Protein AF-A0A7J6P9M2-F1 (afdb_monomer_lite)

Sequence (324 aa):
MTSLNPRGGAEDDPHEKATCIQAIPEYLARSKRFVSMWDESCQSRLWCMFELAVFVKEHGLDKVEIWTLRSIEFAAFFFATSLAFWIGHDLLDDSVPAIVIDAIFSILNASYVIYYFHPICEGYWEGGIVNRVEKLKCSLQSDQDALLAHIRELHGSYRNFDKYVAPLAKALSGNLGAIPFALRLTIVSIIPSTLATFIMGRFATAVVVAAFPNVLVEVLHTAKTNREKNRAAKLLKKFDPQPHFEYDEEATKQNLRLKKSERLLHYMCFRCDRVRQCQAKGSFTTSKGVKTICPGCYNNLLSQAEVSQLRAHHQKLGLTPKVL

Secondary structure (DSSP, 8-state):
-----TT--TTS-HHHHHHHHHHHHHHHHH-S-EEEEE-TTGGGBHHHHHHHHHHHHHH-GGGEEEEEHHHHHHHHHHHHHHHHHHHHHHHS-TTS-HHHHHHHHHHHHHHHHHHHHHHHHHHHHH------GGG-B-SSHHHHHHHHHHHHHHHSSHHHHHHHHHHHHHHHHHHT--HHHHHHHHHHHHHHHHHHHHHHHHHHHHHHHHH-HHHHHHHHHH--SHHHHHHHHHHHTTSPP----TTTTT--TTT-EEEEEEEEEEEEETTTTEEEEEEEEEEEEETTEEEEE-HHHHHHHHHHHHHHHHHHHHHHTTSS----

Radius of gyration: 40.79 Å; chains: 1; bounding box: 103×41×113 Å

Organism: Perkinsus olseni (NCBI:txid32597)

Structure (mmCIF, N/CA/C/O backbone):
data_AF-A0A7J6P9M2-F1
#
_entry.id   AF-A0A7J6P9M2-F1
#
loop_
_atom_site.group_PDB
_atom_site.id
_atom_site.type_symbol
_atom_site.label_atom_id
_atom_site.label_alt_id
_atom_site.label_comp_id
_atom_site.label_asym_id
_atom_site.label_entity_id
_atom_site.label_seq_id
_atom_site.pdbx_PDB_ins_code
_atom_site.Cartn_x
_atom_site.Cartn_y
_atom_site.Cartn_z
_atom_site.occupancy
_atom_site.B_iso_or_equiv
_atom_site.auth_seq_id
_atom_site.auth_comp_id
_atom_site.auth_asym_id
_atom_site.auth_atom_id
_atom_site.pdbx_PDB_model_num
ATOM 1 N N . MET A 1 1 ? -59.824 6.041 2.093 1.00 36.03 1 MET A N 1
ATOM 2 C CA . MET A 1 1 ? -58.542 6.442 1.475 1.00 36.03 1 MET A CA 1
ATOM 3 C C . MET A 1 1 ? -57.874 7.412 2.424 1.00 36.03 1 MET A C 1
ATOM 5 O O . MET A 1 1 ? -58.157 8.600 2.395 1.00 36.03 1 MET A O 1
ATOM 9 N N . THR A 1 2 ? -57.102 6.864 3.353 1.00 34.97 2 THR A N 1
ATOM 10 C CA . THR A 1 2 ? -56.437 7.601 4.429 1.00 34.97 2 THR A CA 1
ATOM 11 C C . THR A 1 2 ? -55.020 7.882 3.951 1.00 34.97 2 THR A C 1
ATOM 13 O O . THR A 1 2 ? -54.316 6.959 3.545 1.00 34.97 2 THR A O 1
ATOM 16 N N . SER A 1 3 ? -54.643 9.157 3.894 1.00 37.62 3 SER A N 1
ATOM 17 C CA . SER A 1 3 ? -53.346 9.598 3.392 1.00 37.62 3 SER A CA 1
ATOM 18 C C . SER A 1 3 ? -52.225 9.070 4.286 1.00 37.62 3 SER A C 1
ATOM 20 O O . SER A 1 3 ? -52.124 9.454 5.451 1.00 37.62 3 SER A O 1
ATOM 22 N N . LEU A 1 4 ? -51.384 8.204 3.726 1.00 38.06 4 LEU A N 1
ATOM 23 C CA . LEU A 1 4 ? -50.110 7.803 4.308 1.00 38.06 4 LEU A CA 1
ATOM 24 C C . LEU A 1 4 ? -49.196 9.031 4.361 1.00 38.06 4 LEU A C 1
ATOM 26 O O . LEU A 1 4 ? -48.815 9.583 3.330 1.00 38.06 4 LEU A O 1
ATOM 30 N N . ASN A 1 5 ? -48.891 9.472 5.576 1.00 40.03 5 ASN A N 1
ATOM 31 C CA . ASN A 1 5 ? -47.927 10.525 5.846 1.00 40.03 5 ASN A CA 1
ATOM 32 C C . ASN A 1 5 ? -46.510 9.975 5.556 1.00 40.03 5 ASN A C 1
ATOM 34 O O . ASN A 1 5 ? -46.097 9.041 6.240 1.00 40.03 5 ASN A O 1
ATOM 38 N N . PRO A 1 6 ? -45.745 10.482 4.567 1.00 51.28 6 PRO A N 1
ATOM 39 C CA . PRO A 1 6 ? -44.511 9.828 4.124 1.00 51.28 6 PRO A CA 1
ATOM 40 C C . PRO A 1 6 ? -43.257 10.163 4.953 1.00 51.28 6 PRO A C 1
ATOM 42 O O . PRO A 1 6 ? -42.155 9.835 4.517 1.00 51.28 6 PRO A O 1
ATOM 45 N N . ARG A 1 7 ? -43.370 10.844 6.105 1.00 47.19 7 ARG A N 1
ATOM 46 C CA . ARG A 1 7 ? -42.203 11.268 6.914 1.00 47.19 7 ARG A CA 1
ATOM 47 C C . ARG A 1 7 ? -42.410 11.289 8.436 1.00 47.19 7 ARG A C 1
ATOM 49 O O . ARG A 1 7 ? -41.587 11.865 9.134 1.00 47.19 7 ARG A O 1
ATOM 56 N N . GLY A 1 8 ? -43.469 10.669 8.955 1.00 50.59 8 GLY A N 1
ATOM 57 C CA . GLY A 1 8 ? -43.556 10.355 10.386 1.00 50.59 8 GLY A CA 1
ATOM 58 C C . GLY A 1 8 ? -42.878 9.012 10.618 1.00 50.59 8 GLY A C 1
ATOM 59 O O . GLY A 1 8 ? -43.545 7.984 10.561 1.00 50.59 8 GLY A O 1
ATOM 60 N N . GLY A 1 9 ? -41.547 9.005 10.707 1.00 52.16 9 GLY A N 1
ATOM 61 C CA . GLY A 1 9 ? -40.797 7.783 10.985 1.00 52.16 9 GLY A CA 1
ATOM 62 C C . GLY A 1 9 ? -41.171 7.230 12.359 1.00 52.16 9 GLY A C 1
ATOM 63 O O . GLY A 1 9 ? -41.611 7.981 13.224 1.00 52.16 9 GLY A O 1
ATOM 64 N N . ALA A 1 10 ? -40.935 5.939 12.577 1.00 53.66 10 ALA A N 1
ATOM 65 C CA . ALA A 1 10 ? -41.043 5.230 13.862 1.00 53.66 10 ALA A CA 1
ATOM 66 C C . ALA A 1 10 ? -40.229 5.852 15.033 1.00 53.66 10 ALA A C 1
ATOM 68 O O . ALA A 1 10 ? -40.063 5.249 16.087 1.00 53.66 10 ALA A O 1
ATOM 69 N N . GLU A 1 11 ? -39.674 7.048 14.845 1.00 55.97 11 GLU A N 1
ATOM 70 C CA . GLU A 1 11 ? -38.892 7.811 15.809 1.00 55.97 11 GLU A CA 1
ATOM 71 C C . GLU A 1 11 ? -39.778 8.499 16.868 1.00 55.97 11 GLU A C 1
ATOM 73 O O . GLU A 1 11 ? -39.296 8.771 17.967 1.00 55.97 11 GLU A O 1
ATOM 78 N N . ASP A 1 12 ? -41.071 8.708 16.578 1.00 71.06 12 ASP A N 1
ATOM 79 C CA . ASP A 1 12 ? -41.988 9.457 17.450 1.00 71.06 12 ASP A CA 1
ATOM 80 C C . ASP A 1 12 ? -42.833 8.592 18.409 1.00 71.06 12 ASP A C 1
ATOM 82 O O . ASP A 1 12 ? -43.455 9.158 19.307 1.00 71.06 12 ASP A O 1
ATOM 86 N N . ASP A 1 13 ? -42.875 7.256 18.268 1.00 84.62 13 ASP A N 1
ATOM 87 C CA . ASP A 1 13 ? -43.605 6.381 19.207 1.00 84.62 13 ASP A CA 1
ATOM 88 C C . ASP A 1 13 ? -42.676 5.861 20.328 1.00 84.62 13 ASP A C 1
ATOM 90 O O . ASP A 1 13 ? -41.823 4.993 20.089 1.00 84.62 13 ASP A O 1
ATOM 94 N N . PRO A 1 14 ? -42.840 6.329 21.585 1.00 82.12 14 PRO A N 1
ATOM 95 C CA . PRO A 1 14 ? -42.037 5.868 22.714 1.00 82.12 14 PRO A CA 1
ATOM 96 C C . PRO A 1 14 ? -42.148 4.359 22.969 1.00 82.12 14 PRO A C 1
ATOM 98 O O . PRO A 1 14 ? -41.201 3.763 23.488 1.00 82.12 14 PRO A O 1
ATOM 101 N N . HIS A 1 15 ? -43.276 3.726 22.621 1.00 84.56 15 HIS A N 1
ATOM 102 C CA . HIS A 1 15 ? -43.482 2.292 22.829 1.00 84.56 15 HIS A CA 1
ATOM 103 C C . HIS A 1 15 ? -42.695 1.439 21.834 1.00 84.56 15 HIS A C 1
ATOM 105 O O . HIS A 1 15 ? -42.051 0.467 22.244 1.00 84.56 15 HIS A O 1
ATOM 111 N N . GLU A 1 16 ? -42.691 1.804 20.552 1.00 85.56 16 GLU A N 1
ATOM 112 C CA . GLU A 1 16 ? -41.866 1.123 19.547 1.00 85.56 16 GLU A CA 1
ATOM 113 C C . GLU A 1 16 ? -40.381 1.273 19.887 1.00 85.56 16 GLU A C 1
ATOM 115 O O . GLU A 1 16 ? -39.632 0.294 19.878 1.00 85.56 16 GLU A O 1
ATOM 120 N N . LYS A 1 17 ? -39.964 2.471 20.311 1.00 83.69 17 LYS A N 1
ATOM 121 C CA . LYS A 1 17 ? -38.584 2.723 20.732 1.00 83.69 17 LYS A CA 1
ATOM 122 C C . LYS A 1 17 ? -38.174 1.901 21.954 1.00 83.69 17 LYS A C 1
ATOM 124 O O . LYS A 1 17 ? -37.099 1.301 21.951 1.00 83.69 17 LYS A O 1
ATOM 129 N N . ALA A 1 18 ? -39.024 1.820 22.980 1.00 84.62 18 ALA A N 1
ATOM 130 C CA . ALA A 1 18 ? -38.774 0.981 24.152 1.00 84.62 18 ALA A CA 1
ATOM 131 C C . ALA A 1 18 ? -38.666 -0.507 23.778 1.00 84.62 18 ALA A C 1
ATOM 133 O O . ALA A 1 18 ? -37.781 -1.205 24.273 1.00 84.62 18 ALA A O 1
ATOM 134 N N . THR A 1 19 ? -39.516 -0.973 22.860 1.00 89.25 19 THR A N 1
ATOM 135 C CA . THR A 1 19 ? -39.465 -2.344 22.330 1.00 89.25 19 THR A CA 1
ATOM 136 C C . THR A 1 19 ? -38.144 -2.602 21.603 1.00 89.25 19 THR A C 1
ATOM 138 O O . THR A 1 19 ? -37.499 -3.625 21.832 1.00 89.25 19 THR A O 1
ATOM 141 N N . CYS A 1 20 ? -37.680 -1.649 20.791 1.00 88.75 20 CYS A N 1
ATOM 142 C CA . CYS A 1 20 ? -36.373 -1.723 20.141 1.00 88.75 20 CYS A CA 1
ATOM 143 C C . CYS A 1 20 ? -35.225 -1.788 21.157 1.00 88.75 20 CYS A C 1
ATOM 145 O O . CYS A 1 20 ? -34.338 -2.621 20.992 1.00 88.75 20 CYS A O 1
ATOM 147 N N . ILE A 1 21 ? -35.257 -0.978 22.225 1.00 87.50 21 ILE A N 1
ATOM 148 C CA . ILE A 1 21 ? -34.244 -1.008 23.300 1.00 87.50 21 ILE A CA 1
ATOM 149 C C . ILE A 1 21 ? -34.168 -2.396 23.942 1.00 87.50 21 ILE A C 1
ATOM 151 O O . ILE A 1 21 ? -33.077 -2.930 24.141 1.00 87.50 21 ILE A O 1
ATOM 155 N N . GLN A 1 22 ? -35.321 -3.002 24.223 1.00 89.25 22 GLN A N 1
ATOM 156 C CA . GLN A 1 22 ? -35.400 -4.339 24.817 1.00 89.25 22 GLN A CA 1
ATOM 157 C C . GLN A 1 22 ? -34.882 -5.442 23.883 1.00 89.25 22 GLN A C 1
ATOM 159 O O . GLN A 1 22 ? -34.383 -6.457 24.361 1.00 89.25 22 GLN A O 1
ATOM 164 N N . ALA A 1 23 ? -34.956 -5.247 22.565 1.00 93.56 23 ALA A N 1
ATOM 165 C CA . ALA A 1 23 ? -34.481 -6.214 21.576 1.00 93.56 23 ALA A CA 1
ATOM 166 C C . ALA A 1 23 ? -32.957 -6.164 21.335 1.00 93.56 23 ALA A C 1
ATOM 168 O O . ALA A 1 23 ? -32.404 -7.079 20.716 1.00 93.56 23 ALA A O 1
ATOM 169 N N . ILE A 1 24 ? -32.254 -5.128 21.817 1.00 92.94 24 ILE A N 1
ATOM 170 C CA . ILE A 1 24 ? -30.811 -4.940 21.575 1.00 92.94 24 ILE A CA 1
ATOM 171 C C . ILE A 1 24 ? -29.976 -6.142 22.026 1.00 92.94 24 ILE A C 1
ATOM 173 O O . ILE A 1 24 ? -29.157 -6.600 21.226 1.00 92.94 24 ILE A O 1
ATOM 177 N N . PRO A 1 25 ? -30.143 -6.698 23.244 1.00 94.62 25 PRO A N 1
ATOM 178 C CA . PRO A 1 25 ? -29.314 -7.819 23.669 1.00 94.62 25 PRO A CA 1
ATOM 179 C C . PRO A 1 25 ? -29.471 -9.044 22.775 1.00 94.62 25 PRO A C 1
ATOM 181 O O . PRO A 1 25 ? -28.478 -9.673 22.418 1.00 94.62 25 PRO A O 1
ATOM 184 N N . GLU A 1 26 ? -30.696 -9.343 22.346 1.00 95.81 26 GLU A N 1
ATOM 185 C CA . GLU A 1 26 ? -30.959 -10.457 21.438 1.00 95.81 26 GLU A CA 1
ATOM 186 C C . GLU A 1 26 ? -30.341 -10.217 20.053 1.00 95.81 26 GLU A C 1
ATOM 188 O O . GLU A 1 26 ? -29.748 -11.123 19.460 1.00 95.81 26 GLU A O 1
ATOM 193 N N . TYR A 1 27 ? -30.424 -8.987 19.543 1.00 96.25 27 TYR A N 1
ATOM 194 C CA . TYR A 1 27 ? -29.794 -8.613 18.281 1.00 96.25 27 TYR A CA 1
ATOM 195 C C . TYR A 1 27 ? -28.260 -8.732 18.342 1.00 96.25 27 TYR A C 1
ATOM 197 O O . TYR A 1 27 ? -27.631 -9.301 17.442 1.00 96.25 27 TYR A O 1
ATOM 205 N N . LEU A 1 28 ? -27.646 -8.252 19.426 1.00 96.50 28 LEU A N 1
ATOM 206 C CA . LEU A 1 28 ? -26.202 -8.344 19.644 1.00 96.50 28 LEU A CA 1
ATOM 207 C C . LEU A 1 28 ? -25.745 -9.793 19.849 1.00 96.50 28 LEU A C 1
ATOM 209 O O . LEU A 1 28 ? -24.719 -10.181 19.294 1.00 96.50 28 LEU A O 1
ATOM 213 N N . ALA A 1 29 ? -26.525 -10.627 20.539 1.00 95.62 29 ALA A N 1
ATOM 214 C CA . ALA A 1 29 ? -26.234 -12.052 20.702 1.00 95.62 29 ALA A CA 1
ATOM 215 C C . ALA A 1 29 ? -26.191 -12.802 19.355 1.00 95.62 29 ALA A C 1
ATOM 217 O O . ALA A 1 29 ? -25.380 -13.706 19.166 1.00 95.62 29 ALA A O 1
ATOM 218 N N . ARG A 1 30 ? -27.011 -12.399 18.374 1.00 97.56 30 ARG A N 1
ATOM 219 C CA . ARG A 1 30 ? -27.005 -12.978 17.014 1.00 97.56 30 ARG A CA 1
ATOM 220 C C . ARG A 1 30 ? -25.905 -12.410 16.108 1.00 97.56 30 ARG A C 1
ATOM 222 O O . ARG A 1 30 ? -25.622 -12.977 15.049 1.00 97.56 30 ARG A O 1
ATOM 229 N N . SER A 1 31 ? -25.304 -11.285 16.486 1.00 97.56 31 SER A N 1
ATOM 230 C CA . SER A 1 31 ? -24.305 -10.587 15.677 1.00 97.56 31 SER A CA 1
ATOM 231 C C . SER A 1 31 ? -22.947 -11.290 15.744 1.00 97.56 31 SER A C 1
ATOM 233 O O . SER A 1 31 ? -22.477 -11.657 16.809 1.00 97.56 31 SER A O 1
ATOM 235 N N . LYS A 1 32 ? -22.279 -11.469 14.596 1.00 97.25 32 LYS A N 1
ATOM 236 C CA . LYS A 1 32 ? -20.972 -12.163 14.529 1.00 97.25 32 LYS A CA 1
ATOM 237 C C . LYS A 1 32 ? -19.776 -11.264 14.860 1.00 97.25 32 LYS A C 1
ATOM 239 O O . LYS A 1 32 ? -18.697 -11.765 15.167 1.00 97.25 32 LYS A O 1
ATOM 244 N N . ARG A 1 33 ? -19.936 -9.952 14.675 1.00 95.69 33 ARG A N 1
ATOM 245 C CA . ARG A 1 33 ? -18.905 -8.917 14.836 1.00 95.69 33 ARG A CA 1
ATOM 246 C C . ARG A 1 33 ? -19.570 -7.626 15.290 1.00 95.69 33 ARG A C 1
ATOM 248 O O . ARG A 1 33 ? -20.694 -7.352 14.872 1.00 95.69 33 ARG A O 1
ATOM 255 N N . PHE A 1 34 ? -18.847 -6.834 16.071 1.00 94.94 34 PHE A N 1
ATOM 256 C CA . PHE A 1 34 ? -19.268 -5.502 16.490 1.00 94.94 34 PHE A CA 1
ATOM 257 C C . PHE A 1 34 ? -18.287 -4.480 15.939 1.00 94.94 34 PHE A C 1
ATOM 259 O O . PHE A 1 34 ? -17.129 -4.458 16.349 1.00 94.94 34 PHE A O 1
ATOM 266 N N . VAL A 1 35 ? -18.742 -3.668 14.986 1.00 91.38 35 VAL A N 1
ATOM 267 C CA . VAL A 1 35 ? -17.940 -2.592 14.399 1.00 91.38 35 VAL A CA 1
ATOM 268 C C . VAL A 1 35 ? -18.464 -1.273 14.942 1.00 91.38 35 VAL A C 1
ATOM 270 O O . VAL A 1 35 ? -19.623 -0.935 14.715 1.00 91.38 35 VAL A O 1
ATOM 273 N N . SER A 1 36 ? -17.622 -0.537 15.662 1.00 88.12 36 SER A N 1
ATOM 274 C CA . SER A 1 36 ? -17.988 0.755 16.241 1.00 88.12 36 SER A CA 1
ATOM 275 C C . SER A 1 36 ? -17.114 1.862 15.675 1.00 88.12 36 SER A C 1
ATOM 277 O O . SER A 1 36 ? -15.883 1.786 15.726 1.00 88.12 36 SER A O 1
ATOM 279 N N . MET A 1 37 ? -17.763 2.896 15.141 1.00 87.00 37 MET A N 1
ATOM 280 C CA . MET A 1 37 ? -17.109 4.164 14.849 1.00 87.00 37 MET A CA 1
ATOM 281 C C . MET A 1 37 ? -16.914 4.919 16.159 1.00 87.00 37 MET A C 1
ATOM 283 O O . MET A 1 37 ? -17.862 5.471 16.707 1.00 87.00 37 MET A O 1
ATOM 287 N N . TRP A 1 38 ? -15.690 4.916 16.665 1.00 84.62 38 TRP A N 1
ATOM 288 C CA . TRP A 1 38 ? -15.344 5.472 17.959 1.00 84.62 38 TRP A CA 1
ATOM 289 C C . TRP A 1 38 ? -14.825 6.898 17.818 1.00 84.62 38 TRP A C 1
ATOM 291 O O . TRP A 1 38 ? -13.781 7.148 17.207 1.00 84.62 38 TRP A O 1
ATOM 301 N N . ASP A 1 39 ? -15.554 7.832 18.415 1.00 83.44 39 ASP A N 1
ATOM 302 C CA . ASP A 1 39 ? -15.140 9.219 18.587 1.00 83.44 39 ASP A CA 1
ATOM 303 C C . ASP A 1 39 ? -14.978 9.564 20.079 1.00 83.44 39 ASP A C 1
ATOM 305 O O . ASP A 1 39 ? -15.191 8.733 20.967 1.00 83.44 39 ASP A O 1
ATOM 309 N N . GLU A 1 40 ? -14.580 10.803 20.367 1.00 77.31 40 GLU A N 1
ATOM 310 C CA . GLU A 1 40 ? -14.429 11.306 21.741 1.00 77.31 40 GLU A CA 1
ATOM 311 C C . GLU A 1 40 ? -15.761 11.285 22.519 1.00 77.31 40 GLU A C 1
ATOM 313 O O . GLU A 1 40 ? -15.778 11.195 23.746 1.00 77.31 40 GLU A O 1
ATOM 318 N N . SER A 1 41 ? -16.899 11.311 21.818 1.00 84.94 41 SER A N 1
ATOM 319 C CA . SER A 1 41 ? -18.231 11.319 22.417 1.00 84.94 41 SER A CA 1
ATOM 320 C C . SER A 1 41 ? -18.779 9.917 22.707 1.00 84.94 41 SER A C 1
ATOM 322 O O . SER A 1 41 ? -19.581 9.785 23.631 1.00 84.94 41 SER A O 1
ATOM 324 N N . CYS A 1 42 ? -18.337 8.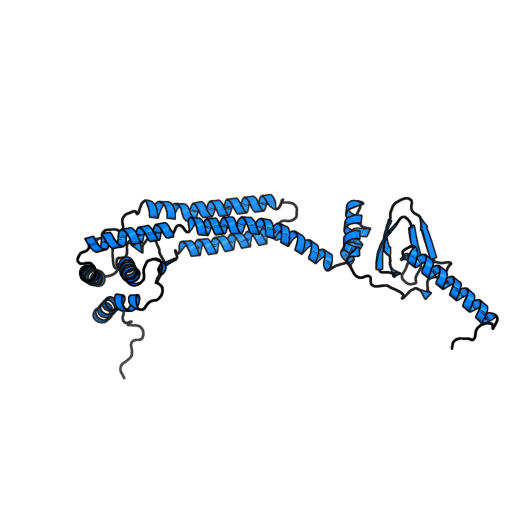863 22.012 1.00 85.38 42 CYS A N 1
ATOM 325 C CA . CYS A 1 42 ? -18.788 7.482 22.222 1.00 85.38 42 CYS A CA 1
ATOM 326 C C . CYS A 1 42 ? -18.636 7.035 23.680 1.00 85.38 42 CYS A C 1
ATOM 328 O O . CYS A 1 42 ? -19.545 6.423 24.233 1.00 85.38 42 CYS A O 1
ATOM 330 N N . GLN A 1 43 ? -17.541 7.425 24.338 1.00 82.44 43 GLN A N 1
ATOM 331 C CA . GLN A 1 43 ? -17.287 7.119 25.754 1.00 82.44 43 GLN A CA 1
ATOM 332 C C . GLN A 1 43 ? -18.230 7.839 26.723 1.00 82.44 43 GLN A C 1
ATOM 334 O O . GLN A 1 43 ? -18.373 7.425 27.871 1.00 82.44 43 GLN A O 1
ATOM 339 N N . SER A 1 44 ? -18.858 8.928 26.280 1.00 85.94 44 SER A N 1
ATOM 340 C CA . SER A 1 44 ? -19.799 9.722 27.077 1.00 85.94 44 SER A CA 1
ATOM 341 C C . SER A 1 44 ? -21.265 9.322 26.865 1.00 85.94 44 SER A C 1
ATOM 343 O O . SER A 1 44 ? -22.137 9.756 27.624 1.00 85.94 44 SER A O 1
ATOM 345 N N . ARG A 1 45 ? -21.542 8.489 25.853 1.00 90.81 45 ARG A N 1
ATOM 346 C CA . ARG A 1 45 ? -22.886 8.034 25.486 1.00 90.81 45 ARG A CA 1
ATOM 347 C C . ARG A 1 45 ? -23.196 6.704 26.165 1.00 90.81 45 ARG A C 1
ATOM 349 O O . ARG A 1 45 ? -22.516 5.707 25.927 1.00 90.81 45 ARG A O 1
ATOM 356 N N . LEU A 1 46 ? -24.259 6.677 26.970 1.00 92.81 46 LEU A N 1
ATOM 357 C CA . LEU A 1 46 ? -24.667 5.471 27.704 1.00 92.81 46 LEU A CA 1
ATOM 358 C C . LEU A 1 46 ? -24.974 4.311 26.747 1.00 92.81 46 LEU A C 1
ATOM 360 O O . LEU A 1 46 ? -24.567 3.180 26.996 1.00 92.81 46 LEU A O 1
ATOM 364 N N . TRP A 1 47 ? -25.625 4.627 25.628 1.00 93.06 47 TRP A N 1
ATOM 365 C CA . TRP A 1 47 ? -25.990 3.678 24.580 1.00 93.06 47 TRP A CA 1
ATOM 366 C C . TRP A 1 47 ? -24.790 2.889 24.043 1.00 93.06 47 TRP A C 1
ATOM 368 O O . TRP A 1 47 ? -24.788 1.662 24.076 1.00 93.06 47 TRP A O 1
ATOM 378 N N . CYS A 1 48 ? -23.732 3.590 23.624 1.00 92.88 48 CYS A N 1
ATOM 379 C CA . CYS A 1 48 ? -22.545 2.967 23.039 1.00 92.88 48 CYS A CA 1
ATOM 380 C C . CYS A 1 48 ? -21.843 2.034 24.035 1.00 92.88 48 CYS A C 1
ATOM 382 O O . CYS A 1 48 ? -21.406 0.942 23.673 1.00 92.88 48 CYS A O 1
ATOM 384 N N . MET A 1 49 ? -21.755 2.450 25.302 1.00 92.31 49 MET A N 1
ATOM 385 C CA . MET A 1 49 ? -21.121 1.650 26.351 1.00 92.31 49 MET A CA 1
ATOM 386 C C . MET A 1 49 ? -21.965 0.432 26.727 1.00 92.31 49 MET A C 1
ATOM 388 O O . MET A 1 49 ? -21.411 -0.629 27.010 1.00 92.31 49 MET A O 1
ATOM 392 N N . PHE A 1 50 ? -23.292 0.565 26.703 1.00 94.62 50 PHE A N 1
ATOM 393 C CA . PHE A 1 50 ? -24.216 -0.540 26.922 1.00 94.62 50 PHE A CA 1
ATOM 394 C C . PHE A 1 50 ? -24.120 -1.595 25.814 1.00 94.62 50 PHE A C 1
ATOM 396 O O . PHE A 1 50 ? -23.886 -2.762 26.120 1.00 94.62 50 PHE A O 1
ATOM 403 N N . GLU A 1 51 ? -24.222 -1.199 24.542 1.00 95.50 51 GLU A N 1
ATOM 404 C CA . GLU A 1 51 ? -24.117 -2.126 23.405 1.00 95.50 51 GLU A CA 1
ATOM 405 C C . GLU A 1 51 ? -22.786 -2.878 23.409 1.00 95.50 51 GLU A C 1
ATOM 407 O O . GLU A 1 51 ? -22.748 -4.100 23.268 1.00 95.50 51 GLU A O 1
ATOM 412 N N . LEU A 1 52 ? -21.689 -2.155 23.642 1.00 94.06 52 LEU A N 1
ATOM 413 C CA . LEU A 1 52 ? -20.366 -2.750 23.752 1.00 94.06 52 LEU A CA 1
ATOM 414 C C . LEU A 1 52 ? -20.301 -3.772 24.895 1.00 94.06 52 LEU A C 1
ATOM 416 O O . LEU A 1 52 ? -19.777 -4.869 24.710 1.00 94.06 52 LEU A O 1
ATOM 420 N N . ALA A 1 53 ? -20.816 -3.417 26.075 1.00 94.56 53 ALA A N 1
ATOM 421 C CA . ALA A 1 53 ? -20.792 -4.290 27.241 1.00 94.56 53 ALA A CA 1
ATOM 422 C C . ALA A 1 53 ? -21.582 -5.580 26.998 1.00 94.56 53 ALA A C 1
ATOM 424 O O . ALA A 1 53 ? -21.096 -6.667 27.306 1.00 94.56 53 ALA A O 1
ATOM 425 N N . VAL A 1 54 ? -22.778 -5.462 26.420 1.00 95.56 54 VAL A N 1
ATOM 426 C CA . VAL A 1 54 ? -23.629 -6.608 26.092 1.00 95.56 54 VAL A CA 1
ATOM 427 C C . VAL A 1 54 ? -22.961 -7.491 25.042 1.00 95.56 54 VAL A C 1
ATOM 429 O O . VAL A 1 54 ? -22.862 -8.699 25.237 1.00 95.56 54 VAL A O 1
ATOM 432 N N . PHE A 1 55 ? -22.427 -6.903 23.971 1.00 96.81 55 PHE A N 1
ATOM 433 C CA . PHE A 1 55 ? -21.768 -7.670 22.919 1.00 96.81 55 PHE A CA 1
ATOM 434 C C . PHE A 1 55 ? -20.524 -8.414 23.427 1.00 96.81 55 PHE A C 1
ATOM 436 O O . PHE A 1 55 ? -20.363 -9.602 23.157 1.00 96.81 55 PHE A O 1
ATOM 443 N N . VAL A 1 56 ? -19.651 -7.746 24.188 1.00 95.69 56 VAL A N 1
ATOM 444 C CA . VAL A 1 56 ? -18.425 -8.371 24.719 1.00 95.69 56 VAL A CA 1
ATOM 445 C C . VAL A 1 56 ? -18.742 -9.456 25.744 1.00 95.69 56 VAL A C 1
ATOM 447 O O . VAL A 1 56 ? -17.998 -10.433 25.833 1.00 95.69 56 VAL A O 1
ATOM 450 N N . LYS A 1 57 ? -19.837 -9.324 26.501 1.00 95.31 57 LYS A N 1
ATOM 451 C CA . LYS A 1 57 ? -20.287 -10.362 27.435 1.00 95.31 57 LYS A CA 1
ATOM 452 C C . LYS A 1 57 ? -20.636 -11.662 26.710 1.00 95.31 57 LYS A C 1
ATOM 454 O O . LYS A 1 57 ? -20.281 -12.723 27.212 1.00 95.31 57 LYS A O 1
ATOM 459 N N . GLU A 1 58 ? -21.276 -11.566 25.548 1.00 96.75 58 GLU A N 1
ATOM 460 C CA . GLU A 1 58 ? -21.696 -12.725 24.751 1.00 96.75 58 GLU A CA 1
ATOM 461 C C . GLU A 1 58 ? -20.568 -13.297 23.878 1.00 96.75 58 GLU A C 1
ATOM 463 O O . GLU A 1 58 ? -20.400 -14.512 23.796 1.00 96.75 58 GLU A O 1
ATOM 468 N N . HIS A 1 59 ? -19.766 -12.439 23.237 1.00 97.12 59 HIS A N 1
ATOM 469 C CA . HIS A 1 59 ? -18.840 -12.861 22.171 1.00 97.12 59 HIS A CA 1
ATOM 470 C C . HIS A 1 59 ? -17.356 -12.723 22.503 1.00 97.12 59 HIS A C 1
ATOM 472 O O . HIS A 1 59 ? -16.521 -13.243 21.765 1.00 97.12 59 HIS A O 1
ATOM 478 N N . GLY A 1 60 ? -17.010 -12.025 23.583 1.00 95.62 60 GLY A N 1
ATOM 479 C CA . GLY A 1 60 ? -15.630 -11.663 23.893 1.00 95.62 60 GLY A CA 1
ATOM 480 C C . GLY A 1 60 ? -15.117 -10.444 23.116 1.00 95.62 60 GLY A C 1
ATOM 481 O O . GLY A 1 60 ? -15.767 -9.889 22.228 1.00 95.62 60 GLY A O 1
ATOM 482 N N . LEU A 1 61 ? -13.922 -9.981 23.499 1.00 92.69 61 LEU A N 1
ATOM 483 C CA . LEU A 1 61 ? -13.327 -8.745 22.977 1.00 92.69 61 LEU A CA 1
ATOM 484 C C . LEU A 1 61 ? -12.705 -8.918 21.580 1.00 92.69 61 LEU A C 1
ATOM 486 O O . LEU A 1 61 ? -12.561 -7.945 20.850 1.00 92.69 61 LEU A O 1
ATOM 490 N N . ASP A 1 62 ? -12.346 -10.141 21.185 1.00 92.62 62 ASP A N 1
ATOM 491 C CA . ASP A 1 62 ? -11.700 -10.439 19.898 1.00 92.62 62 ASP A CA 1
ATOM 492 C C . ASP A 1 62 ? -12.625 -10.234 18.688 1.00 92.62 62 ASP A C 1
ATOM 494 O O . ASP A 1 62 ? -12.156 -10.164 17.551 1.00 92.62 62 ASP A O 1
ATOM 498 N N . LYS A 1 63 ? -13.938 -10.130 18.923 1.00 94.56 63 LYS A N 1
ATOM 499 C CA . LYS A 1 63 ? -14.954 -9.847 17.899 1.00 94.56 63 LYS A CA 1
ATOM 500 C C . LYS A 1 63 ? -15.317 -8.366 17.781 1.00 94.56 63 LYS A C 1
ATOM 502 O O . LYS A 1 63 ? -16.148 -8.019 16.937 1.00 94.56 63 LYS A O 1
ATOM 507 N N . VAL A 1 64 ? -14.715 -7.510 18.608 1.00 93.06 64 VAL A N 1
ATOM 508 C CA . VAL A 1 64 ? -14.920 -6.060 18.580 1.00 93.06 64 VAL A CA 1
ATOM 509 C C . VAL A 1 64 ? -13.879 -5.406 17.684 1.00 93.06 64 VAL A C 1
ATOM 511 O O . VAL A 1 64 ? -12.676 -5.587 17.855 1.00 93.06 64 VAL A O 1
ATOM 514 N N . GLU A 1 65 ? -14.355 -4.600 16.746 1.00 88.62 65 GLU A N 1
ATOM 515 C CA . GLU A 1 65 ? -13.537 -3.819 15.837 1.00 88.62 65 GLU A CA 1
ATOM 516 C C . GLU A 1 65 ? -13.875 -2.338 15.993 1.00 88.62 65 GLU A C 1
ATOM 518 O O . GLU A 1 65 ? -15.021 -1.918 15.829 1.00 88.62 65 GLU A O 1
ATOM 523 N N . ILE A 1 66 ? -12.868 -1.534 16.321 1.00 84.31 66 ILE A N 1
ATOM 524 C CA . ILE A 1 66 ? -13.032 -0.093 16.490 1.00 84.31 66 ILE A CA 1
ATOM 525 C C . ILE A 1 66 ? -12.390 0.640 15.326 1.00 84.31 66 ILE A C 1
ATOM 527 O O . ILE A 1 66 ? -11.215 0.445 15.019 1.00 84.31 66 ILE A O 1
ATOM 531 N N . TRP A 1 67 ? -13.171 1.526 14.723 1.00 82.94 67 TRP A N 1
ATOM 532 C CA . TRP A 1 67 ? -12.749 2.431 13.667 1.00 82.94 67 TRP A CA 1
ATOM 533 C C . TRP A 1 67 ? -12.832 3.846 14.216 1.00 82.94 67 TRP A C 1
ATOM 535 O O . TRP A 1 67 ? -13.871 4.229 14.734 1.00 82.94 67 TRP A O 1
ATOM 545 N N . THR A 1 68 ? -11.778 4.646 14.121 1.00 80.94 68 THR A N 1
ATOM 546 C CA . THR A 1 68 ? -11.864 6.058 14.517 1.00 80.94 68 THR A CA 1
ATOM 547 C C . THR A 1 68 ? -12.107 6.907 13.276 1.00 80.94 68 THR A C 1
ATOM 549 O O . THR A 1 68 ? -11.534 6.647 12.225 1.00 80.94 68 THR A O 1
ATOM 552 N N . LEU A 1 69 ? -12.929 7.956 13.364 1.00 77.62 69 LEU A N 1
ATOM 553 C CA . LEU A 1 69 ? -13.068 8.916 12.250 1.00 77.62 69 LEU A CA 1
ATOM 554 C C . LEU A 1 69 ? -11.696 9.466 11.823 1.00 77.62 69 LEU A C 1
ATOM 556 O O . LEU A 1 69 ? -11.389 9.549 10.635 1.00 77.62 69 LEU A O 1
ATOM 560 N N . ARG A 1 70 ? -10.820 9.697 12.807 1.00 74.69 70 ARG A N 1
ATOM 561 C CA . ARG A 1 70 ? -9.434 10.113 12.588 1.00 74.69 70 ARG A CA 1
ATOM 562 C C . ARG A 1 70 ? -8.593 9.089 11.821 1.00 74.69 70 ARG A C 1
ATOM 564 O O . ARG A 1 70 ? -7.651 9.498 11.156 1.00 74.69 70 ARG A O 1
ATOM 571 N N . SER A 1 71 ? -8.885 7.783 11.877 1.00 73.38 71 SER A N 1
ATOM 572 C CA . SER A 1 71 ? -8.141 6.800 11.073 1.00 73.38 71 SER A CA 1
ATOM 573 C C . SER A 1 71 ? -8.470 6.919 9.586 1.00 73.38 71 SER A C 1
ATOM 575 O O . SER A 1 71 ? -7.584 6.731 8.753 1.00 73.38 71 SER A O 1
ATOM 577 N N . ILE A 1 72 ? -9.707 7.295 9.249 1.00 78.06 72 ILE A N 1
ATOM 578 C CA . ILE A 1 72 ? -10.127 7.571 7.871 1.00 78.06 72 ILE A CA 1
ATOM 579 C C . ILE A 1 72 ? -9.481 8.868 7.378 1.00 78.06 72 ILE A C 1
ATOM 581 O O . ILE A 1 72 ? -8.910 8.884 6.289 1.00 78.06 72 ILE A O 1
ATOM 585 N N . GLU A 1 73 ? -9.513 9.932 8.187 1.00 79.50 73 GLU A N 1
ATOM 586 C CA . GLU A 1 73 ? -8.835 11.201 7.877 1.00 79.50 73 GLU A CA 1
ATOM 587 C C . GLU A 1 73 ? -7.332 10.993 7.671 1.00 79.50 73 GLU A C 1
ATOM 589 O O . GLU A 1 73 ? -6.771 11.443 6.671 1.00 79.50 73 GLU A O 1
ATOM 594 N N . PHE A 1 74 ? -6.697 10.233 8.566 1.00 80.06 74 PHE A N 1
ATOM 595 C CA . PHE A 1 74 ? -5.291 9.864 8.462 1.00 80.06 74 PHE A CA 1
ATOM 596 C C . PHE A 1 74 ? -5.000 9.086 7.174 1.00 80.06 74 PHE A C 1
ATOM 598 O O . PHE A 1 74 ? -4.041 9.402 6.473 1.00 80.06 74 PHE A O 1
ATOM 605 N N . ALA A 1 75 ? -5.825 8.091 6.830 1.00 77.19 75 ALA A N 1
ATOM 606 C CA . ALA A 1 75 ? -5.656 7.309 5.608 1.00 77.19 75 ALA A CA 1
ATOM 607 C C . ALA A 1 75 ? -5.812 8.171 4.346 1.00 77.19 75 ALA A C 1
ATOM 609 O O . ALA A 1 75 ? -5.002 8.064 3.424 1.00 77.19 75 ALA A O 1
ATOM 610 N N . ALA A 1 76 ? -6.815 9.053 4.314 1.00 80.50 76 ALA A N 1
ATOM 611 C CA . ALA A 1 76 ? -7.041 9.976 3.206 1.00 80.50 76 ALA A CA 1
ATOM 612 C C . ALA A 1 76 ? -5.876 10.963 3.047 1.00 80.50 76 ALA A C 1
ATOM 614 O O . ALA A 1 76 ? -5.398 11.182 1.933 1.00 80.50 76 ALA A O 1
ATOM 615 N N . PHE A 1 77 ? -5.372 11.511 4.155 1.00 82.88 77 PHE A N 1
ATOM 616 C CA . PHE A 1 77 ? -4.212 12.393 4.142 1.00 82.88 77 PHE A CA 1
ATOM 617 C C . PHE A 1 77 ? -2.952 11.667 3.674 1.00 82.88 77 PHE A C 1
ATOM 619 O O . PHE A 1 77 ? -2.273 12.153 2.774 1.00 82.88 77 PHE A O 1
ATOM 626 N N . PHE A 1 78 ? -2.662 10.489 4.228 1.00 81.00 78 PHE A N 1
ATOM 627 C CA . PHE A 1 78 ? -1.506 9.682 3.837 1.00 81.00 78 PHE A CA 1
ATOM 628 C C . PHE A 1 78 ? -1.542 9.315 2.349 1.00 81.00 78 PHE A C 1
ATOM 630 O O . PHE A 1 78 ? -0.521 9.355 1.660 1.00 81.00 78 PHE A O 1
ATOM 637 N N . PHE A 1 79 ? -2.726 8.988 1.826 1.00 79.69 79 PHE A N 1
ATOM 638 C CA . PHE A 1 79 ? -2.919 8.764 0.399 1.00 79.69 79 PHE A CA 1
ATOM 639 C C . PHE A 1 79 ? -2.632 10.033 -0.416 1.00 79.69 79 PHE A C 1
ATOM 641 O O . PHE A 1 79 ? -1.879 9.980 -1.388 1.00 79.69 79 PHE A O 1
ATOM 648 N N . ALA A 1 80 ? -3.177 11.181 -0.003 1.00 82.31 80 ALA A N 1
ATOM 649 C CA . ALA A 1 80 ? -2.981 12.453 -0.690 1.00 82.31 80 ALA A CA 1
ATOM 650 C C . ALA A 1 80 ? -1.509 12.898 -0.701 1.00 82.31 80 ALA A C 1
ATOM 652 O O . ALA A 1 80 ? -1.010 13.322 -1.744 1.00 82.31 80 ALA A O 1
ATOM 653 N N . THR A 1 81 ? -0.790 12.763 0.419 1.00 81.62 81 THR A N 1
ATOM 654 C CA . THR A 1 81 ? 0.640 13.097 0.483 1.00 81.62 81 THR A CA 1
ATOM 655 C C . THR A 1 81 ? 1.469 12.149 -0.374 1.00 81.62 81 THR A C 1
ATOM 657 O O . THR A 1 81 ? 2.347 12.610 -1.099 1.00 81.62 81 THR A O 1
ATOM 660 N N . SER A 1 82 ? 1.176 10.846 -0.347 1.00 80.12 82 SER A N 1
ATOM 661 C CA . SER A 1 82 ? 1.866 9.849 -1.178 1.00 80.12 82 SER A CA 1
ATOM 662 C C . SER A 1 82 ? 1.665 10.109 -2.670 1.00 80.12 82 SER A C 1
ATOM 664 O O . SER A 1 82 ? 2.613 10.024 -3.451 1.00 80.12 82 SER A O 1
ATOM 666 N N . LEU A 1 83 ? 0.446 10.477 -3.070 1.00 81.12 83 LEU A N 1
ATOM 667 C CA . LEU A 1 83 ? 0.136 10.849 -4.446 1.00 81.12 83 LEU A CA 1
ATOM 668 C C . LEU A 1 83 ? 0.873 12.128 -4.863 1.00 81.12 83 LEU A C 1
ATOM 670 O O . LEU A 1 83 ? 1.480 12.164 -5.931 1.00 81.12 83 LEU A O 1
ATOM 674 N N . ALA A 1 84 ? 0.860 13.160 -4.014 1.00 81.50 84 ALA A N 1
ATOM 675 C CA . ALA A 1 84 ? 1.572 14.410 -4.271 1.00 81.50 84 ALA A CA 1
ATOM 676 C C . ALA A 1 84 ? 3.088 14.196 -4.387 1.00 81.50 84 ALA A C 1
ATOM 678 O O . ALA A 1 84 ? 3.725 14.793 -5.250 1.00 81.50 84 ALA A O 1
ATOM 679 N N . PHE A 1 85 ? 3.655 13.316 -3.559 1.00 83.06 85 PHE A N 1
ATOM 680 C CA . PHE A 1 85 ? 5.058 12.924 -3.639 1.00 83.06 85 PHE A CA 1
ATOM 681 C C . PHE A 1 85 ? 5.384 12.252 -4.975 1.00 83.06 85 PHE A C 1
ATOM 683 O O . PHE A 1 85 ? 6.351 12.636 -5.628 1.00 83.06 85 PHE A O 1
ATOM 690 N N . TRP A 1 86 ? 4.558 11.297 -5.407 1.00 82.62 86 TRP A N 1
ATOM 691 C CA . TRP A 1 86 ? 4.762 10.595 -6.674 1.00 82.62 86 TRP A CA 1
ATOM 692 C C . TRP A 1 86 ? 4.706 11.552 -7.872 1.00 82.62 86 TRP A C 1
ATOM 694 O O . TRP A 1 86 ? 5.609 11.561 -8.702 1.00 82.62 86 TRP A O 1
ATOM 704 N N . ILE A 1 87 ? 3.707 12.441 -7.900 1.00 81.31 87 ILE A N 1
ATOM 705 C CA . ILE A 1 87 ? 3.584 13.485 -8.928 1.00 81.31 87 ILE A CA 1
ATOM 706 C C . ILE A 1 87 ? 4.778 14.450 -8.879 1.00 81.31 87 ILE A C 1
ATOM 708 O O . ILE A 1 87 ? 5.315 14.828 -9.916 1.00 81.31 87 ILE A O 1
ATOM 712 N N . GLY A 1 88 ? 5.209 14.852 -7.681 1.00 81.00 88 GLY A N 1
ATOM 713 C CA . GLY A 1 88 ? 6.345 15.752 -7.497 1.00 81.00 88 GLY A CA 1
ATOM 714 C C . GLY A 1 88 ? 7.661 15.151 -7.988 1.00 81.00 88 GLY A C 1
ATOM 715 O O . GLY A 1 88 ? 8.451 15.861 -8.603 1.00 81.00 88 GLY A O 1
ATOM 716 N N . HIS A 1 89 ? 7.875 13.853 -7.770 1.00 80.81 89 HIS A N 1
ATOM 717 C CA . HIS A 1 89 ? 9.059 13.144 -8.249 1.00 80.81 89 HIS A CA 1
ATOM 718 C C . HIS A 1 89 ? 9.135 13.116 -9.783 1.00 80.81 89 HIS A C 1
ATOM 720 O O . HIS A 1 89 ? 10.216 13.276 -10.338 1.00 80.81 89 HIS A O 1
ATOM 726 N N . ASP A 1 90 ? 8.005 12.957 -10.474 1.00 79.94 90 ASP A N 1
ATOM 727 C CA . ASP A 1 90 ? 7.974 12.958 -11.944 1.00 79.94 90 ASP A CA 1
ATOM 728 C C . ASP A 1 90 ? 8.117 14.368 -12.551 1.00 79.94 90 ASP A C 1
ATOM 730 O O . ASP A 1 90 ? 8.551 14.509 -13.694 1.00 79.94 90 ASP A O 1
ATOM 734 N N . LEU A 1 91 ? 7.750 15.417 -11.806 1.00 80.06 91 LEU A N 1
ATOM 735 C CA . LEU A 1 91 ? 7.812 16.812 -12.264 1.00 80.06 91 LEU A CA 1
ATOM 736 C C . LEU A 1 91 ? 9.141 17.511 -11.954 1.00 80.06 91 LEU A C 1
ATOM 738 O O . LEU A 1 91 ? 9.502 18.469 -12.640 1.00 80.06 91 LEU A O 1
ATOM 742 N N . LEU A 1 92 ? 9.845 17.088 -10.904 1.00 78.44 92 LEU A N 1
ATOM 743 C CA . LEU A 1 92 ? 11.131 17.660 -10.524 1.00 78.44 92 LEU A CA 1
ATOM 744 C C . LEU A 1 92 ? 12.237 17.001 -11.354 1.00 78.44 92 LEU A C 1
ATOM 746 O O . LEU A 1 92 ? 12.617 15.860 -11.121 1.00 78.44 92 LEU A O 1
ATOM 750 N N . ASP A 1 93 ? 12.743 17.757 -12.327 1.00 66.12 93 ASP A N 1
ATOM 751 C CA . ASP A 1 93 ? 13.907 17.418 -13.152 1.00 66.12 93 ASP A CA 1
ATOM 752 C C . ASP A 1 93 ? 15.125 17.028 -12.279 1.00 66.12 93 ASP A C 1
ATOM 754 O O . ASP A 1 93 ? 15.194 17.444 -11.116 1.00 66.12 93 ASP A O 1
ATOM 758 N N . ASP A 1 94 ? 16.124 16.328 -12.847 1.00 72.06 94 ASP A N 1
ATOM 759 C CA . ASP A 1 94 ? 17.321 15.724 -12.189 1.00 72.06 94 ASP A CA 1
ATOM 760 C C . ASP A 1 94 ? 18.141 16.675 -11.266 1.00 72.06 94 ASP A C 1
ATOM 762 O O . ASP A 1 94 ? 19.111 16.284 -10.612 1.00 72.06 94 ASP A O 1
ATOM 766 N N . SER A 1 95 ? 17.764 17.950 -11.222 1.00 75.44 95 SER A N 1
ATOM 767 C CA . SER A 1 95 ? 18.262 19.024 -10.366 1.00 75.44 95 SER A CA 1
ATOM 768 C C . SER A 1 95 ? 18.154 18.775 -8.856 1.00 75.44 95 SER A C 1
ATOM 770 O O . SER A 1 95 ? 19.010 19.263 -8.113 1.00 75.44 95 SER A O 1
ATOM 772 N N . VAL A 1 96 ? 17.148 18.030 -8.379 1.00 76.44 96 VAL A N 1
ATOM 773 C CA . VAL A 1 96 ? 16.991 17.723 -6.949 1.00 76.44 96 VAL A CA 1
ATOM 774 C C . VAL A 1 96 ? 17.309 16.250 -6.711 1.00 76.44 96 VAL A C 1
ATOM 776 O O . VAL A 1 96 ? 16.629 15.381 -7.253 1.00 76.44 96 VAL A O 1
ATOM 779 N N . PRO A 1 97 ? 18.307 15.921 -5.871 1.00 79.94 97 PRO A N 1
ATOM 780 C CA . PRO A 1 97 ? 18.581 14.534 -5.530 1.00 79.94 97 PRO A CA 1
ATOM 781 C C . PRO A 1 97 ? 17.342 13.888 -4.898 1.00 79.94 97 PRO A C 1
ATOM 783 O O . PRO A 1 97 ? 16.861 14.375 -3.874 1.00 79.94 97 PRO A O 1
ATOM 786 N N . ALA A 1 98 ? 16.868 12.770 -5.457 1.00 75.31 98 ALA A N 1
ATOM 787 C CA . ALA A 1 98 ? 15.693 12.033 -4.966 1.00 75.31 98 ALA A CA 1
ATOM 788 C C . ALA A 1 98 ? 15.727 11.784 -3.444 1.00 75.31 98 ALA A C 1
ATOM 790 O O . ALA A 1 98 ? 14.715 11.913 -2.763 1.00 75.31 98 ALA A O 1
ATOM 791 N N . ILE A 1 99 ? 16.927 11.569 -2.888 1.00 74.75 99 ILE A N 1
ATOM 792 C CA . ILE A 1 99 ? 17.150 11.381 -1.448 1.00 74.75 99 ILE A CA 1
ATOM 793 C C . ILE A 1 99 ? 16.675 12.563 -0.584 1.00 74.75 99 ILE A C 1
ATOM 795 O O . ILE A 1 99 ? 16.261 12.364 0.555 1.00 74.75 99 ILE A O 1
ATOM 799 N N . VAL A 1 100 ? 16.727 13.795 -1.101 1.00 79.06 100 VAL A N 1
ATOM 800 C CA . VAL A 1 100 ? 16.265 14.991 -0.381 1.00 79.06 100 VAL A CA 1
ATOM 801 C C . VAL A 1 100 ? 14.738 15.024 -0.348 1.00 79.06 100 VAL A C 1
ATOM 803 O O . VAL A 1 100 ? 14.158 15.305 0.699 1.00 79.06 100 VAL A O 1
ATOM 806 N N . ILE A 1 101 ? 14.088 14.685 -1.464 1.00 79.50 101 ILE A N 1
ATOM 807 C CA . ILE A 1 101 ? 12.624 14.624 -1.562 1.00 79.50 101 ILE A CA 1
ATOM 808 C C . ILE A 1 101 ? 12.095 13.506 -0.650 1.00 79.50 101 ILE A C 1
ATOM 810 O O . ILE A 1 101 ? 11.181 13.744 0.140 1.00 79.50 101 ILE A O 1
ATOM 814 N N . ASP A 1 102 ? 12.730 12.329 -0.677 1.00 77.75 102 ASP A N 1
ATOM 815 C CA . ASP A 1 102 ? 12.422 11.195 0.206 1.00 77.75 102 ASP A CA 1
ATOM 816 C C . ASP A 1 102 ? 12.528 11.571 1.690 1.00 77.75 102 ASP A C 1
ATOM 818 O O . ASP A 1 102 ? 11.661 11.224 2.501 1.00 77.75 102 ASP A O 1
ATOM 822 N N . ALA A 1 103 ? 13.586 12.301 2.062 1.00 78.06 103 ALA A N 1
ATOM 823 C CA . ALA A 1 103 ? 13.810 12.732 3.436 1.00 78.06 103 ALA A CA 1
ATOM 824 C C . ALA A 1 103 ? 12.731 13.718 3.904 1.00 78.06 103 ALA A C 1
ATOM 826 O O . ALA A 1 103 ? 12.172 13.543 4.988 1.00 78.06 103 ALA A O 1
ATOM 827 N N . ILE A 1 104 ? 12.390 14.718 3.083 1.00 82.31 104 ILE A N 1
ATOM 828 C CA . ILE A 1 104 ? 11.332 15.690 3.396 1.00 82.31 104 ILE A CA 1
ATOM 829 C C . ILE A 1 104 ? 9.986 14.980 3.544 1.00 82.31 104 ILE A C 1
ATOM 831 O O . ILE A 1 104 ? 9.285 15.194 4.533 1.00 82.31 104 ILE A O 1
ATOM 835 N N . PHE A 1 105 ? 9.642 14.094 2.608 1.00 82.94 105 PHE A N 1
ATOM 836 C CA . PHE A 1 105 ? 8.405 13.320 2.660 1.00 82.94 105 PHE A CA 1
ATOM 837 C C . PHE A 1 105 ? 8.319 12.456 3.923 1.00 82.94 105 PHE A C 1
ATOM 839 O O . PHE A 1 105 ? 7.290 12.428 4.600 1.00 82.94 105 PHE A O 1
ATOM 846 N N . SER A 1 106 ? 9.420 11.801 4.288 1.00 78.62 106 SER A N 1
ATOM 847 C CA . SER A 1 106 ? 9.500 10.990 5.504 1.00 78.62 106 SER A CA 1
ATOM 848 C C . SER A 1 106 ? 9.317 11.833 6.766 1.00 78.62 106 SER A C 1
ATOM 850 O O . SER A 1 106 ? 8.568 11.438 7.659 1.00 78.62 106 SER A O 1
ATOM 852 N N . ILE A 1 107 ? 9.940 13.016 6.831 1.00 81.38 107 ILE A N 1
ATOM 853 C CA . ILE A 1 107 ? 9.792 13.943 7.962 1.00 81.38 107 ILE A CA 1
ATOM 854 C C . ILE A 1 107 ? 8.351 14.448 8.059 1.00 81.38 107 ILE A C 1
ATOM 856 O O . ILE A 1 107 ? 7.787 14.447 9.152 1.00 81.38 107 ILE A O 1
ATOM 860 N N . LEU A 1 108 ? 7.730 14.844 6.943 1.00 82.00 108 LEU A N 1
ATOM 861 C CA . LEU A 1 108 ? 6.348 15.332 6.926 1.00 82.00 108 LEU A CA 1
ATOM 862 C C . LEU A 1 108 ? 5.360 14.257 7.384 1.00 82.00 108 LEU A C 1
ATOM 864 O O . LEU A 1 108 ? 4.525 14.530 8.245 1.00 82.00 108 LEU A O 1
ATOM 868 N N . ASN A 1 109 ? 5.489 13.025 6.886 1.00 80.56 109 ASN A N 1
ATOM 869 C CA . ASN A 1 109 ? 4.638 11.921 7.330 1.00 80.56 109 ASN A CA 1
ATOM 870 C C . ASN A 1 109 ? 4.876 11.570 8.800 1.00 80.56 109 ASN A C 1
ATOM 872 O O . ASN A 1 109 ? 3.912 11.371 9.533 1.00 80.56 109 ASN A O 1
ATOM 876 N N . ALA A 1 110 ? 6.129 11.535 9.263 1.00 79.44 110 ALA A N 1
ATOM 877 C CA . ALA A 1 110 ? 6.434 11.284 10.670 1.00 79.44 110 ALA A CA 1
ATOM 878 C C . ALA A 1 110 ? 5.849 12.377 11.577 1.00 79.44 110 ALA A C 1
ATOM 880 O O . ALA A 1 110 ? 5.237 12.072 12.598 1.00 79.44 110 ALA A O 1
ATOM 881 N N . SER A 1 111 ? 5.976 13.641 11.173 1.00 80.50 111 SER A N 1
ATOM 882 C CA . SER A 1 111 ? 5.448 14.793 11.910 1.00 80.50 111 SER A CA 1
ATOM 883 C C . SER A 1 111 ? 3.924 14.764 11.958 1.00 80.50 111 SER A C 1
ATOM 885 O O . SER A 1 111 ? 3.340 15.018 13.007 1.00 80.50 111 SER A O 1
ATOM 887 N N . TYR A 1 112 ? 3.275 14.395 10.851 1.00 80.88 112 TYR A N 1
ATOM 888 C CA . TYR A 1 112 ? 1.828 14.234 10.793 1.00 80.88 112 TYR A CA 1
ATOM 889 C C . TYR A 1 112 ? 1.345 13.067 11.656 1.00 80.88 112 TYR A C 1
ATOM 891 O O . TYR A 1 112 ? 0.395 13.236 12.410 1.00 80.88 112 TYR A O 1
ATOM 899 N N . VAL A 1 113 ? 2.025 11.914 11.618 1.00 79.69 113 VAL A N 1
ATOM 900 C CA . VAL A 1 113 ? 1.744 10.783 12.517 1.00 79.69 113 VAL A CA 1
ATOM 901 C C . VAL A 1 113 ? 1.851 11.235 13.971 1.00 79.69 113 VAL A C 1
ATOM 903 O O . VAL A 1 113 ? 0.929 11.000 14.742 1.00 79.69 113 VAL A O 1
ATOM 906 N N . ILE A 1 114 ? 2.927 11.928 14.349 1.00 78.62 114 ILE A N 1
ATOM 907 C CA . ILE A 1 114 ? 3.090 12.434 15.716 1.00 78.62 114 ILE A CA 1
ATOM 908 C C . ILE A 1 114 ? 1.952 13.400 16.057 1.00 78.62 114 ILE A C 1
ATOM 910 O O . ILE A 1 114 ? 1.287 13.204 17.064 1.00 78.62 114 ILE A O 1
ATOM 914 N N . TYR A 1 115 ? 1.660 14.384 15.207 1.00 80.69 115 TYR A N 1
ATOM 915 C CA . TYR A 1 115 ? 0.601 15.366 15.448 1.00 80.69 115 TYR A CA 1
ATOM 916 C C . TYR A 1 115 ? -0.797 14.736 15.560 1.00 80.69 115 TYR A C 1
ATOM 918 O O . TYR A 1 115 ? -1.583 15.146 16.408 1.00 80.69 115 TYR A O 1
ATOM 926 N N . TYR A 1 116 ? -1.117 13.729 14.742 1.00 75.12 116 TYR A N 1
ATOM 927 C CA . TYR A 1 116 ? -2.426 13.070 14.769 1.00 75.12 116 TYR A CA 1
ATOM 928 C C . TYR A 1 116 ? -2.576 12.092 15.928 1.00 75.12 116 TYR A C 1
ATOM 930 O O . TYR A 1 116 ? -3.642 12.024 16.544 1.00 75.12 116 TYR A O 1
ATOM 938 N N . PHE A 1 117 ? -1.525 11.327 16.225 1.00 70.50 117 PHE A N 1
ATOM 939 C CA . PHE A 1 117 ? -1.567 10.314 17.273 1.00 70.50 117 PHE A CA 1
ATOM 940 C C . PHE A 1 117 ? -1.283 10.888 18.659 1.00 70.50 117 PHE A C 1
ATOM 942 O O . PHE A 1 117 ? -1.743 10.303 19.630 1.00 70.50 117 PHE A O 1
ATOM 949 N N . HIS A 1 118 ? -0.608 12.032 18.791 1.00 71.06 118 HIS A N 1
ATOM 950 C CA . HIS A 1 118 ? -0.311 12.626 20.097 1.00 71.06 118 HIS A CA 1
ATOM 951 C C . HIS A 1 118 ? -1.573 12.978 20.902 1.00 71.06 118 HIS A C 1
ATOM 953 O O . HIS A 1 118 ? -1.671 12.507 22.031 1.00 71.06 118 HIS A O 1
ATOM 959 N N . PRO A 1 119 ? -2.597 13.666 20.353 1.00 65.94 119 PRO A N 1
ATOM 960 C CA . PRO A 1 119 ? -3.836 13.941 21.085 1.00 65.94 119 PRO A CA 1
ATOM 961 C C . PRO A 1 119 ? -4.658 12.681 21.360 1.00 65.94 119 PRO A C 1
ATOM 963 O O . PRO A 1 119 ? -5.401 12.632 22.331 1.00 65.94 119 PRO A O 1
ATOM 966 N N . ILE A 1 120 ? -4.535 11.655 20.510 1.00 64.75 120 ILE A N 1
ATOM 967 C CA . ILE A 1 120 ? -5.155 10.349 20.758 1.00 64.75 120 ILE A CA 1
ATOM 968 C C . ILE A 1 120 ? -4.451 9.695 21.953 1.00 64.75 120 ILE A C 1
ATOM 970 O O . ILE A 1 120 ? -5.102 9.231 22.877 1.00 64.75 120 ILE A O 1
ATOM 974 N N . CYS A 1 121 ? -3.124 9.710 22.004 1.00 62.22 121 CYS A N 1
ATOM 975 C CA . CYS A 1 121 ? -2.392 9.213 23.160 1.00 62.22 121 CYS A CA 1
ATOM 976 C C . CYS A 1 121 ? -2.741 10.017 24.423 1.00 62.22 121 CYS A C 1
ATOM 978 O O . CYS A 1 121 ? -3.128 9.423 25.418 1.00 62.22 121 CYS A O 1
ATOM 980 N N . GLU A 1 122 ? -2.692 11.345 24.397 1.00 64.00 122 GLU A N 1
ATOM 981 C CA . GLU A 1 122 ? -2.972 12.157 25.589 1.00 64.00 122 GLU A CA 1
ATOM 982 C C . GLU A 1 122 ? -4.436 12.076 26.035 1.00 64.00 122 GLU A C 1
ATOM 984 O O . GLU A 1 122 ? -4.706 11.776 27.195 1.00 64.00 122 GLU A O 1
ATOM 989 N N . GLY A 1 123 ? -5.394 12.234 25.118 1.00 61.25 123 GLY A N 1
ATOM 990 C CA . GLY A 1 123 ? -6.822 12.215 25.440 1.00 61.25 123 GLY A CA 1
ATOM 991 C C . GLY A 1 123 ? -7.309 10.869 25.982 1.00 61.25 123 GLY A C 1
ATOM 992 O O . GLY A 1 123 ? -8.132 10.833 26.895 1.00 61.25 123 GLY A O 1
ATOM 993 N N . TYR A 1 124 ? -6.767 9.749 25.486 1.00 59.19 124 TYR A N 1
ATOM 994 C CA . TYR A 1 124 ? -7.105 8.421 26.010 1.00 59.19 124 TYR A CA 1
ATOM 995 C C . TYR A 1 124 ? -6.393 8.083 27.327 1.00 59.19 124 TYR A C 1
ATOM 997 O O . TYR A 1 124 ? -6.909 7.265 28.093 1.00 59.19 124 TYR A O 1
ATOM 1005 N N . TRP A 1 125 ? -5.226 8.676 27.599 1.00 53.75 125 TRP A N 1
ATOM 1006 C CA . TRP A 1 125 ? -4.488 8.456 28.846 1.00 53.75 125 TRP A CA 1
ATOM 1007 C C . TRP A 1 125 ? -4.992 9.338 29.993 1.00 53.75 125 TRP A C 1
ATOM 1009 O O . TRP A 1 125 ? -5.076 8.863 31.126 1.00 53.75 125 TRP A O 1
ATOM 1019 N N . GLU A 1 126 ? -5.385 10.581 29.713 1.00 56.00 126 GLU A N 1
ATOM 1020 C CA . GLU A 1 126 ? -5.933 11.498 30.720 1.00 56.00 126 GLU A CA 1
ATOM 1021 C C . GLU A 1 126 ? -7.436 11.291 30.952 1.00 56.00 126 GLU A C 1
ATOM 1023 O O . GLU A 1 126 ? -7.917 11.439 32.077 1.00 56.00 126 GLU A O 1
ATOM 1028 N N . GLY A 1 127 ? -8.178 10.828 29.939 1.00 52.56 127 GLY A N 1
ATOM 1029 C CA . GLY A 1 127 ? -9.599 10.471 30.028 1.00 52.56 127 GLY A CA 1
ATOM 1030 C C . GLY A 1 127 ? -9.896 9.180 30.802 1.00 52.56 127 GLY A C 1
ATOM 1031 O O . GLY A 1 127 ? -10.950 8.585 30.596 1.00 52.56 127 GLY A O 1
ATOM 1032 N N . GLY A 1 128 ? -8.984 8.733 31.676 1.00 48.53 128 GLY A N 1
ATOM 1033 C CA . GLY A 1 128 ? -8.933 7.437 32.368 1.00 48.53 128 GLY A CA 1
ATOM 1034 C C . GLY A 1 128 ? -10.106 7.066 33.284 1.00 48.53 128 GLY A C 1
ATOM 1035 O O . GLY A 1 128 ? -9.954 6.232 34.175 1.00 48.53 128 GLY A O 1
ATOM 1036 N N . ILE A 1 129 ? -11.286 7.637 33.093 1.00 54.44 129 ILE A N 1
ATOM 1037 C CA . ILE A 1 129 ? -12.495 7.272 33.806 1.00 54.44 129 ILE A CA 1
ATOM 1038 C C . ILE A 1 129 ? -13.595 7.184 32.755 1.00 54.44 129 ILE A C 1
ATOM 1040 O O . ILE A 1 129 ? -14.104 8.206 32.301 1.00 54.44 129 ILE A O 1
ATOM 1044 N N . VAL A 1 130 ? -14.008 5.955 32.413 1.00 60.91 130 VAL A N 1
ATOM 1045 C CA . VAL A 1 130 ? -15.401 5.733 32.004 1.00 60.91 130 VAL A CA 1
ATOM 1046 C C . VAL A 1 130 ? -16.222 6.452 33.056 1.00 60.91 130 VAL A C 1
ATOM 1048 O O . VAL A 1 130 ? -16.206 6.062 34.227 1.00 60.91 130 VAL A O 1
ATOM 1051 N N . ASN A 1 131 ? -16.813 7.581 32.667 1.00 66.12 131 ASN A N 1
ATOM 1052 C CA . ASN A 1 131 ? -17.661 8.348 33.555 1.00 66.12 131 ASN A CA 1
ATOM 1053 C C . ASN A 1 131 ? -18.642 7.356 34.179 1.00 66.12 131 ASN A C 1
ATOM 1055 O O . ASN A 1 131 ? -19.182 6.523 33.452 1.00 66.12 131 ASN A O 1
ATOM 1059 N N . ARG A 1 132 ? -18.816 7.411 35.512 1.00 82.69 132 ARG A N 1
ATOM 1060 C CA . ARG A 1 132 ? -19.820 6.590 36.217 1.00 82.69 132 ARG A CA 1
ATOM 1061 C C . ARG A 1 132 ? -21.072 6.525 35.357 1.00 82.69 132 ARG A C 1
ATOM 1063 O O . ARG A 1 132 ? -21.465 7.583 34.869 1.00 82.69 132 ARG A O 1
ATOM 1070 N N . VAL A 1 133 ? -21.681 5.354 35.185 1.00 87.12 133 VAL A N 1
ATOM 1071 C CA . VAL A 1 133 ? -22.838 5.157 34.292 1.00 87.12 133 VAL A CA 1
ATOM 1072 C C . VAL A 1 133 ? -23.894 6.257 34.408 1.00 87.12 133 VAL A C 1
ATOM 1074 O O . VAL A 1 133 ? -24.455 6.700 33.415 1.00 87.12 133 VAL A O 1
ATOM 1077 N N . GLU A 1 134 ? -24.095 6.764 35.620 1.00 85.69 134 GLU A N 1
ATOM 1078 C CA . GLU A 1 134 ? -25.024 7.844 35.965 1.00 85.69 134 GLU A CA 1
ATOM 1079 C C . GLU A 1 134 ? -24.720 9.193 35.282 1.00 85.69 134 GLU A C 1
ATOM 1081 O O . GLU A 1 134 ? -25.607 10.023 35.115 1.00 85.69 134 GLU A O 1
ATOM 1086 N N . LYS A 1 135 ? -23.464 9.437 34.906 1.00 88.50 135 LYS A N 1
ATOM 1087 C CA . LYS A 1 135 ? -22.999 10.639 34.199 1.00 88.50 135 LYS A CA 1
ATOM 1088 C C . LYS A 1 135 ? -23.025 10.484 32.679 1.00 88.50 135 LYS A C 1
ATOM 1090 O O . LYS A 1 135 ? -22.841 11.483 31.981 1.00 88.50 135 LYS A O 1
ATOM 1095 N N . LEU A 1 136 ? -23.184 9.261 32.173 1.00 89.06 136 LEU A N 1
ATOM 1096 C CA . LEU A 1 136 ? -23.318 9.022 30.742 1.00 89.06 136 LEU A CA 1
ATOM 1097 C C . LEU A 1 136 ? -24.672 9.556 30.281 1.00 89.06 136 LEU A C 1
ATOM 1099 O O . LEU A 1 136 ? -25.671 9.434 30.987 1.00 89.06 136 LEU A O 1
ATOM 1103 N N . LYS A 1 137 ? -24.697 10.180 29.106 1.00 89.62 137 LYS A N 1
ATOM 1104 C CA . LYS A 1 137 ? -25.892 10.854 28.590 1.00 89.62 137 LYS A CA 1
ATOM 1105 C C . LYS A 1 137 ? -26.517 10.043 27.461 1.00 89.62 137 LYS A C 1
ATOM 1107 O O . LYS A 1 137 ? -25.804 9.452 26.648 1.00 89.62 137 LYS A O 1
ATOM 1112 N N . CYS A 1 138 ? -27.842 10.061 27.394 1.00 91.56 138 CYS A N 1
ATOM 1113 C CA . CYS A 1 138 ? -28.596 9.773 26.175 1.00 91.56 138 CYS A CA 1
ATOM 1114 C C . CYS A 1 138 ? -29.176 11.080 25.630 1.00 91.56 138 CYS A C 1
ATOM 1116 O O . CYS A 1 138 ? -29.251 12.078 26.347 1.00 91.56 138 CYS A O 1
ATOM 1118 N N . SER A 1 139 ? -29.605 11.078 24.368 1.00 88.31 139 SER A N 1
ATOM 1119 C CA . SER A 1 139 ? -30.298 12.232 23.784 1.00 88.31 139 SER A CA 1
ATOM 1120 C C . SER A 1 139 ? -31.644 12.499 24.467 1.00 88.31 139 SER A C 1
ATOM 1122 O O . SER A 1 139 ? -32.024 13.655 24.624 1.00 88.31 139 SER A O 1
ATOM 1124 N N . LEU A 1 140 ? -32.347 11.442 24.897 1.00 89.69 140 LEU A N 1
ATOM 1125 C CA . LEU A 1 140 ? -33.611 11.522 25.632 1.00 89.69 140 LEU A CA 1
ATOM 1126 C C . LEU A 1 140 ? -33.480 10.880 27.016 1.00 89.69 140 LEU A C 1
ATOM 1128 O O . LEU A 1 140 ? -32.858 9.827 27.167 1.00 89.69 140 LEU A O 1
ATOM 1132 N N . GLN A 1 141 ? -34.135 11.483 28.011 1.00 91.62 141 GLN A N 1
ATOM 1133 C CA . GLN A 1 141 ? -34.155 10.966 29.382 1.00 91.62 141 GLN A CA 1
ATOM 1134 C C . GLN A 1 141 ? -34.869 9.609 29.479 1.00 91.62 141 GLN A C 1
ATOM 1136 O O . GLN A 1 141 ? -34.401 8.726 30.187 1.00 91.62 141 GLN A O 1
ATOM 1141 N N . SER A 1 142 ? -35.948 9.404 28.716 1.00 89.88 142 SER A N 1
ATOM 1142 C CA . SER A 1 142 ? -36.685 8.132 28.685 1.00 89.88 142 SER A CA 1
ATOM 1143 C C . SER A 1 142 ? -35.806 6.953 28.259 1.00 89.88 142 SER A C 1
ATOM 1145 O O . SER A 1 142 ? -35.883 5.877 28.847 1.00 89.88 142 SER A O 1
ATOM 1147 N N . ASP A 1 143 ? -34.937 7.164 27.267 1.00 91.12 143 ASP A N 1
ATOM 1148 C CA . ASP A 1 143 ? -34.000 6.139 26.797 1.00 91.12 143 ASP A CA 1
ATOM 1149 C C . ASP A 1 143 ? -32.934 5.856 27.856 1.00 91.12 143 ASP A C 1
ATOM 1151 O O . ASP A 1 143 ? -32.528 4.712 28.049 1.00 91.12 143 ASP A O 1
ATOM 1155 N N . GLN A 1 144 ? -32.475 6.906 28.546 1.00 93.06 144 GLN A N 1
ATOM 1156 C CA . GLN A 1 144 ? -31.525 6.775 29.643 1.00 93.06 144 GLN A CA 1
ATOM 1157 C C . GLN A 1 144 ? -32.117 5.928 30.770 1.00 93.06 144 GLN A C 1
ATOM 1159 O O . GLN A 1 144 ? -31.473 4.982 31.213 1.00 93.06 144 GLN A O 1
ATOM 1164 N N . ASP A 1 145 ? -33.348 6.212 31.189 1.00 92.81 145 ASP A N 1
ATOM 1165 C CA . ASP A 1 145 ? -34.015 5.477 32.262 1.00 92.81 145 ASP A CA 1
ATOM 1166 C C . ASP A 1 145 ? -34.245 4.004 31.878 1.00 92.81 145 ASP A C 1
ATOM 1168 O O . ASP A 1 145 ? -33.978 3.106 32.681 1.00 92.81 145 ASP A O 1
ATOM 1172 N N . ALA A 1 146 ? -34.658 3.740 30.631 1.00 92.19 146 ALA A N 1
ATOM 1173 C CA . ALA A 1 146 ? -34.839 2.386 30.106 1.00 92.19 146 ALA A CA 1
ATOM 1174 C C . ALA A 1 146 ? -33.520 1.595 30.072 1.00 92.19 146 ALA A C 1
ATOM 1176 O O . ALA A 1 146 ? -33.463 0.457 30.543 1.00 92.19 146 ALA A O 1
ATOM 1177 N N . LEU A 1 147 ? -32.440 2.205 29.574 1.00 93.88 147 LEU A N 1
ATOM 1178 C CA . LEU A 1 147 ? -31.116 1.581 29.557 1.00 93.88 147 LEU A CA 1
ATOM 1179 C C . LEU A 1 147 ? -30.573 1.340 30.964 1.00 93.88 147 LEU A C 1
ATOM 1181 O O . LEU A 1 147 ? -30.018 0.278 31.229 1.00 93.88 147 LEU A O 1
ATOM 1185 N N . LEU A 1 148 ? -30.739 2.293 31.884 1.00 94.38 148 LEU A N 1
ATOM 1186 C CA . LEU A 1 148 ? -30.319 2.130 33.275 1.00 94.38 148 LEU A CA 1
ATOM 1187 C C . LEU A 1 148 ? -31.072 0.979 33.949 1.00 94.38 148 LEU A C 1
ATOM 1189 O O . LEU A 1 148 ? -30.448 0.155 34.619 1.00 94.38 148 LEU A O 1
ATOM 1193 N N . ALA A 1 149 ? -32.385 0.867 33.732 1.00 93.44 149 ALA A N 1
ATOM 1194 C CA . ALA A 1 149 ? -33.160 -0.269 34.222 1.00 93.44 149 ALA A CA 1
ATOM 1195 C C . ALA A 1 149 ? -32.592 -1.599 33.696 1.00 93.44 149 ALA A C 1
ATOM 1197 O O . ALA A 1 149 ? -32.342 -2.513 34.484 1.00 93.44 149 ALA A O 1
ATOM 1198 N N . HIS A 1 150 ? -32.275 -1.664 32.402 1.00 93.12 150 HIS A N 1
ATOM 1199 C CA . HIS A 1 150 ? -31.710 -2.856 31.770 1.00 93.12 150 HIS A CA 1
ATOM 1200 C C . HIS A 1 150 ? -30.294 -3.190 32.267 1.00 93.12 150 HIS A C 1
ATOM 1202 O O . HIS A 1 150 ? -29.963 -4.345 32.526 1.00 93.12 150 HIS A O 1
ATOM 1208 N N . ILE A 1 151 ? -29.452 -2.178 32.484 1.00 94.81 151 ILE A N 1
ATOM 1209 C CA . ILE A 1 151 ? -28.125 -2.343 33.090 1.00 94.81 151 ILE A CA 1
ATOM 1210 C C . ILE A 1 151 ? -28.252 -2.920 34.501 1.00 94.81 151 ILE A C 1
ATOM 1212 O O . ILE A 1 151 ? -27.497 -3.819 34.881 1.00 94.81 151 ILE A O 1
ATOM 1216 N N . ARG A 1 152 ? -29.203 -2.411 35.291 1.00 95.69 152 ARG A N 1
ATOM 1217 C CA . ARG A 1 152 ? -29.448 -2.894 36.651 1.00 95.69 152 ARG A CA 1
ATOM 1218 C C . ARG A 1 152 ? -29.949 -4.334 36.654 1.00 95.69 152 ARG A C 1
ATOM 1220 O O . ARG A 1 152 ? -29.524 -5.096 37.514 1.00 95.69 152 ARG A O 1
ATOM 1227 N N . GLU A 1 153 ? -30.790 -4.704 35.699 1.00 94.75 153 GLU A N 1
ATOM 1228 C CA . GLU A 1 153 ? -31.255 -6.078 35.511 1.00 94.75 153 GLU A CA 1
ATOM 1229 C C . GLU A 1 153 ? -30.098 -7.021 35.134 1.00 94.75 153 GLU A C 1
ATOM 1231 O O . GLU A 1 153 ? -29.866 -8.021 35.811 1.00 94.75 153 GLU A O 1
ATOM 1236 N N . LEU A 1 154 ? -29.298 -6.664 34.124 1.00 92.75 154 LEU A N 1
ATOM 1237 C CA . LEU A 1 154 ? -28.234 -7.523 33.587 1.00 92.75 154 LEU A CA 1
ATOM 1238 C C . LEU A 1 154 ? -26.983 -7.626 34.473 1.00 92.75 154 LEU A C 1
ATOM 1240 O O . LEU A 1 154 ? -26.269 -8.632 34.410 1.00 92.75 154 LEU A O 1
ATOM 1244 N N . HIS A 1 155 ? -26.679 -6.590 35.261 1.00 94.25 155 HIS A N 1
ATOM 1245 C CA . HIS A 1 155 ? -25.450 -6.501 36.068 1.00 94.25 155 HIS A CA 1
ATOM 1246 C C . HIS A 1 155 ? -25.711 -6.375 37.580 1.00 94.25 155 HIS A C 1
ATOM 1248 O O . HIS A 1 155 ? -24.767 -6.304 38.378 1.00 94.25 155 HIS A O 1
ATOM 1254 N N . GLY A 1 156 ? -26.975 -6.322 38.004 1.00 96.50 156 GLY A N 1
ATOM 1255 C CA . GLY A 1 156 ? -27.417 -6.188 39.398 1.00 96.50 156 GLY A CA 1
ATOM 1256 C C . GLY A 1 156 ? -27.242 -4.785 39.997 1.00 96.50 156 GLY A C 1
ATOM 1257 O O . GLY A 1 156 ? -28.039 -4.354 40.830 1.00 96.50 156 GLY A O 1
ATOM 1258 N N . SER A 1 157 ? -26.203 -4.045 39.598 1.00 96.56 157 SER A N 1
ATOM 1259 C CA . SER A 1 157 ? -25.957 -2.669 40.044 1.00 96.56 157 SER A CA 1
ATOM 1260 C C . SER A 1 157 ? -25.136 -1.869 39.031 1.00 96.56 157 SER A C 1
ATOM 1262 O O . SER A 1 157 ? -24.302 -2.429 38.318 1.00 96.56 157 SER A O 1
ATOM 1264 N N . TYR A 1 158 ? -25.292 -0.540 39.036 1.00 95.06 158 TYR A N 1
ATOM 1265 C CA . TYR A 1 158 ? -24.489 0.366 38.200 1.00 95.06 158 TYR A CA 1
ATOM 1266 C C . TYR A 1 158 ? -22.993 0.253 38.499 1.00 95.06 158 TYR A C 1
ATOM 1268 O O . TYR A 1 158 ? -22.170 0.269 37.593 1.00 95.06 158 TYR A O 1
ATOM 1276 N N . ARG A 1 159 ? -22.628 0.013 39.765 1.00 93.94 159 ARG A N 1
ATOM 1277 C CA . ARG A 1 159 ? -21.231 -0.188 40.168 1.00 93.94 159 ARG A CA 1
ATOM 1278 C C . ARG A 1 159 ? -20.615 -1.447 39.553 1.00 93.94 159 ARG A C 1
ATOM 1280 O O . ARG A 1 159 ? -19.424 -1.448 39.250 1.00 93.94 159 ARG A O 1
ATOM 1287 N N . ASN A 1 160 ? -21.390 -2.522 39.403 1.00 94.88 160 ASN A N 1
ATOM 1288 C CA . ASN A 1 160 ? -20.912 -3.738 38.742 1.00 94.88 160 ASN A CA 1
ATOM 1289 C C . ASN A 1 160 ? -20.728 -3.511 37.244 1.00 94.88 160 ASN A C 1
ATOM 1291 O O . ASN A 1 160 ? -19.743 -3.985 36.685 1.00 94.88 160 ASN A O 1
ATOM 1295 N N . PHE A 1 161 ? -21.633 -2.757 36.619 1.00 94.94 161 PHE A N 1
ATOM 1296 C CA . PHE A 1 161 ? -21.478 -2.357 35.227 1.00 94.94 161 PHE A CA 1
ATOM 1297 C C . PHE A 1 161 ? -20.241 -1.472 35.028 1.00 94.94 161 PHE A C 1
ATOM 1299 O O . PHE A 1 161 ? -19.414 -1.793 34.185 1.00 94.94 161 PHE A O 1
ATOM 1306 N N . ASP A 1 162 ? -20.032 -0.441 35.852 1.00 92.12 162 ASP A N 1
ATOM 1307 C CA . ASP A 1 162 ? -18.838 0.416 35.780 1.00 92.12 162 ASP A CA 1
ATOM 1308 C C . ASP A 1 162 ? -17.542 -0.404 35.910 1.00 92.12 162 ASP A C 1
ATOM 1310 O O . ASP A 1 162 ? -16.600 -0.231 35.137 1.00 92.12 162 ASP A O 1
ATOM 1314 N N . LYS A 1 163 ? -17.500 -1.348 36.864 1.00 91.56 163 LYS A N 1
ATOM 1315 C CA . LYS A 1 163 ? -16.364 -2.270 37.044 1.00 91.56 163 LYS A CA 1
ATOM 1316 C C . LYS A 1 163 ? -16.148 -3.190 35.848 1.00 91.56 163 LYS A C 1
ATOM 1318 O O . LYS A 1 163 ? -15.009 -3.565 35.592 1.00 91.56 163 LYS A O 1
ATOM 1323 N N . TYR A 1 164 ? -17.224 -3.584 35.173 1.00 92.44 164 TYR A N 1
ATOM 1324 C CA . TYR A 1 164 ? -17.159 -4.410 33.977 1.00 92.44 164 TYR A CA 1
ATOM 1325 C C . TYR A 1 164 ? -16.644 -3.592 32.789 1.00 92.44 164 TYR A C 1
ATOM 1327 O O . TYR A 1 164 ? -15.682 -3.986 32.143 1.00 92.44 164 TYR A O 1
ATOM 1335 N N . VAL A 1 165 ? -17.213 -2.412 32.548 1.00 90.62 165 VAL A N 1
ATOM 1336 C CA . VAL A 1 165 ? -16.940 -1.598 31.360 1.00 90.62 165 VAL A CA 1
ATOM 1337 C C . VAL A 1 165 ? -15.612 -0.846 31.428 1.00 90.62 165 VAL A C 1
ATOM 1339 O O . VAL A 1 165 ? -14.969 -0.672 30.394 1.00 90.62 165 VAL A O 1
ATOM 1342 N N . ALA A 1 166 ? -15.142 -0.430 32.606 1.00 86.50 166 ALA A N 1
ATOM 1343 C CA . ALA A 1 166 ? -13.888 0.320 32.715 1.00 86.50 166 ALA A CA 1
ATOM 1344 C C . ALA A 1 166 ? -12.661 -0.442 32.155 1.00 86.50 166 ALA A C 1
ATOM 1346 O O . ALA A 1 166 ? -11.927 0.135 31.346 1.00 86.50 166 ALA A O 1
ATOM 1347 N N . PRO A 1 167 ? -12.437 -1.732 32.482 1.00 85.56 167 PRO A N 1
ATOM 1348 C CA . PRO A 1 167 ? -11.410 -2.543 31.832 1.00 85.56 167 PRO A CA 1
ATOM 1349 C C . PRO A 1 167 ? -11.625 -2.721 30.329 1.00 85.56 167 PRO A C 1
ATOM 1351 O O . PRO A 1 167 ? -10.640 -2.735 29.600 1.00 85.56 167 PRO A O 1
ATOM 1354 N N . LEU A 1 168 ? -12.874 -2.836 29.857 1.00 86.44 168 LEU A N 1
ATOM 1355 C CA . LEU A 1 168 ? -13.184 -2.958 28.427 1.00 86.44 168 LEU A CA 1
ATOM 1356 C C . LEU A 1 168 ? -12.780 -1.689 27.675 1.00 86.44 168 LEU A C 1
ATOM 1358 O O . LEU A 1 168 ? -12.030 -1.767 26.709 1.00 86.44 168 LEU A O 1
ATOM 1362 N N . ALA A 1 169 ? -13.214 -0.521 28.149 1.00 81.94 169 ALA A N 1
ATOM 1363 C CA . ALA A 1 169 ? -12.851 0.763 27.560 1.00 81.94 169 ALA A CA 1
ATOM 1364 C C . ALA A 1 169 ? -11.329 0.961 27.544 1.00 81.94 169 ALA A C 1
ATOM 1366 O O . ALA A 1 169 ? -10.776 1.408 26.541 1.00 81.94 169 ALA A O 1
ATOM 1367 N N . LYS A 1 170 ? -10.643 0.547 28.619 1.00 80.25 170 LYS A N 1
ATOM 1368 C CA . LYS A 1 170 ? -9.178 0.567 28.702 1.00 80.25 170 LYS A CA 1
ATOM 1369 C C . LYS A 1 170 ? -8.508 -0.434 27.754 1.00 80.25 170 LYS A C 1
ATOM 1371 O O . LYS A 1 170 ? -7.469 -0.137 27.178 1.00 80.25 170 LYS A O 1
ATOM 1376 N N . ALA A 1 171 ? -9.061 -1.633 27.599 1.00 81.38 171 ALA A N 1
ATOM 1377 C CA . ALA A 1 171 ? -8.531 -2.638 26.682 1.00 81.38 171 ALA A CA 1
ATOM 1378 C C . ALA A 1 171 ? -8.717 -2.203 25.226 1.00 81.38 171 ALA A C 1
ATOM 1380 O O . ALA A 1 171 ? -7.837 -2.418 24.401 1.00 81.38 171 ALA A O 1
ATOM 1381 N N . LEU A 1 172 ? -9.829 -1.537 24.922 1.00 76.38 172 LEU A N 1
ATOM 1382 C CA . LEU A 1 172 ? -10.114 -0.979 23.608 1.00 76.38 172 LEU A CA 1
ATOM 1383 C C . LEU A 1 172 ? -9.226 0.224 23.303 1.00 76.38 172 LEU A C 1
ATOM 1385 O O . LEU A 1 172 ? -8.677 0.282 22.210 1.00 76.38 172 LEU A O 1
ATOM 1389 N N . SER A 1 173 ? -8.986 1.115 24.270 1.00 71.44 173 SER A N 1
ATOM 1390 C CA . SER A 1 173 ? -8.006 2.196 24.116 1.00 71.44 173 SER A CA 1
ATOM 1391 C C . SER A 1 173 ? -6.564 1.682 24.021 1.00 71.44 173 SER A C 1
ATOM 1393 O O . SER A 1 173 ? -5.760 2.228 23.270 1.00 71.44 173 SER A O 1
ATOM 1395 N N . GLY A 1 174 ? -6.242 0.590 24.719 1.00 65.56 174 GLY A N 1
ATOM 1396 C CA . GLY A 1 174 ? -4.951 -0.093 24.632 1.00 65.56 174 GLY A CA 1
ATOM 1397 C C . GLY A 1 174 ? -4.734 -0.830 23.304 1.00 65.56 174 GLY A C 1
ATOM 1398 O O . GLY A 1 174 ? -3.641 -0.766 22.746 1.00 65.56 174 GLY A O 1
ATOM 1399 N N . ASN A 1 175 ? -5.770 -1.475 22.756 1.00 60.81 175 ASN A N 1
ATOM 1400 C CA . ASN A 1 175 ? -5.748 -2.123 21.435 1.00 60.81 175 ASN A CA 1
ATOM 1401 C C . ASN A 1 175 ? -5.864 -1.120 20.275 1.00 60.81 175 ASN A C 1
ATOM 1403 O O . ASN A 1 175 ? -5.359 -1.387 19.187 1.00 60.81 175 ASN A O 1
ATOM 1407 N N . LEU A 1 176 ? -6.415 0.074 20.527 1.00 54.84 176 LEU A N 1
ATOM 1408 C CA . LEU A 1 176 ? -6.221 1.287 19.718 1.00 54.84 176 LEU A CA 1
ATOM 1409 C C . LEU A 1 176 ? -4.763 1.771 19.714 1.00 54.84 176 LEU A C 1
ATOM 1411 O O . LEU A 1 176 ? -4.430 2.711 18.990 1.00 54.84 176 LEU A O 1
ATOM 1415 N N . GLY A 1 177 ? -3.864 1.045 20.388 1.00 49.19 177 GLY A N 1
ATOM 1416 C CA . GLY A 1 177 ? -2.480 0.814 19.987 1.00 49.19 177 GLY A CA 1
ATOM 1417 C C . GLY A 1 177 ? -2.351 0.250 18.563 1.00 49.19 177 GLY A C 1
ATOM 1418 O O . GLY A 1 177 ? -1.572 -0.655 18.303 1.00 49.19 177 GLY A O 1
ATOM 1419 N N . ALA A 1 178 ? -3.033 0.862 17.600 1.00 49.69 178 ALA A N 1
ATOM 1420 C CA . ALA A 1 178 ? -2.636 0.976 16.216 1.00 49.69 178 ALA A CA 1
ATOM 1421 C C . ALA A 1 178 ? -1.334 1.784 16.075 1.00 49.69 178 ALA A C 1
ATOM 1423 O O . ALA A 1 178 ? -0.896 1.989 14.956 1.00 49.69 178 ALA A O 1
ATOM 1424 N N . ILE A 1 179 ? -0.660 2.182 17.164 1.00 52.28 179 ILE A N 1
ATOM 1425 C CA . ILE A 1 179 ? 0.731 2.642 17.116 1.00 52.28 179 ILE A CA 1
ATOM 1426 C C . ILE A 1 179 ? 1.591 1.569 16.434 1.00 52.28 179 ILE A C 1
ATOM 1428 O O . ILE A 1 179 ? 2.160 1.889 15.408 1.00 52.28 179 ILE A O 1
ATOM 1432 N N . PRO A 1 180 ? 1.628 0.282 16.828 1.00 53.50 180 PRO A N 1
ATOM 1433 C CA . PRO A 1 180 ? 2.302 -0.741 16.036 1.00 53.50 180 PRO A CA 1
ATOM 1434 C C . PRO A 1 180 ? 1.712 -0.985 14.645 1.00 53.50 180 PRO A C 1
ATOM 1436 O O . PRO A 1 180 ? 2.479 -1.429 13.813 1.00 53.50 180 PRO A O 1
ATOM 1439 N N . PHE A 1 181 ? 0.438 -0.720 14.327 1.00 51.44 181 PHE A N 1
ATOM 1440 C CA . PHE A 1 181 ? -0.080 -0.924 12.957 1.00 51.44 181 PHE A CA 1
ATOM 1441 C C . PHE A 1 181 ? 0.232 0.247 12.021 1.00 51.44 181 PHE A C 1
ATOM 1443 O O . PHE A 1 181 ? 0.720 0.014 10.926 1.00 51.44 181 PHE A O 1
ATOM 1450 N N . ALA A 1 182 ? 0.027 1.488 12.459 1.00 53.25 182 ALA A N 1
ATOM 1451 C CA . ALA A 1 182 ? 0.439 2.703 11.773 1.00 53.25 182 ALA A CA 1
ATOM 1452 C C . ALA A 1 182 ? 1.966 2.790 11.708 1.00 53.25 182 ALA A C 1
ATOM 1454 O O . ALA A 1 182 ? 2.491 2.980 10.630 1.00 53.25 182 ALA A O 1
ATOM 1455 N N . LEU A 1 183 ? 2.701 2.524 12.794 1.00 55.62 183 LEU A N 1
ATOM 1456 C CA . LEU A 1 183 ? 4.167 2.432 12.784 1.00 55.62 183 LEU A CA 1
ATOM 1457 C C . LEU A 1 183 ? 4.650 1.236 11.950 1.00 55.62 183 LEU A C 1
ATOM 1459 O O . LEU A 1 183 ? 5.639 1.380 11.244 1.00 55.62 183 LEU A O 1
ATOM 1463 N N . ARG A 1 184 ? 3.959 0.079 11.948 1.00 52.38 184 ARG A N 1
ATOM 1464 C CA . ARG A 1 184 ? 4.245 -1.001 10.980 1.00 52.38 184 ARG A CA 1
ATOM 1465 C C . ARG A 1 184 ? 3.944 -0.546 9.567 1.00 52.38 184 ARG A C 1
ATOM 1467 O O . ARG A 1 184 ? 4.755 -0.848 8.720 1.00 52.38 184 ARG A O 1
ATOM 1474 N N . LEU A 1 185 ? 2.868 0.180 9.289 1.00 52.41 185 LEU A N 1
ATOM 1475 C CA . LEU A 1 185 ? 2.574 0.719 7.962 1.00 52.41 185 LEU A CA 1
ATOM 1476 C C . LEU A 1 185 ? 3.604 1.767 7.553 1.00 52.41 185 LEU A C 1
ATOM 1478 O O . LEU A 1 185 ? 3.990 1.777 6.397 1.00 52.41 185 LEU A O 1
ATOM 1482 N N . THR A 1 186 ? 4.113 2.589 8.469 1.00 57.59 186 THR A N 1
ATOM 1483 C CA . THR A 1 186 ? 5.177 3.563 8.205 1.00 57.59 186 THR A CA 1
ATOM 1484 C C . THR A 1 186 ? 6.511 2.847 7.972 1.00 57.59 186 THR A C 1
ATOM 1486 O O . THR A 1 186 ? 7.186 3.111 6.990 1.00 57.59 186 THR A O 1
ATOM 1489 N N . ILE A 1 187 ? 6.873 1.851 8.785 1.00 54.38 187 ILE A N 1
ATOM 1490 C CA . ILE A 1 187 ? 8.091 1.037 8.601 1.00 54.38 187 ILE A CA 1
ATOM 1491 C C . ILE A 1 187 ? 7.997 0.178 7.322 1.00 54.38 187 ILE A C 1
ATOM 1493 O O . ILE A 1 187 ? 8.947 0.102 6.546 1.00 54.38 187 ILE A O 1
ATOM 1497 N N . VAL A 1 188 ? 6.836 -0.425 7.059 1.00 52.06 188 VAL A N 1
ATOM 1498 C CA . VAL A 1 188 ? 6.515 -1.235 5.869 1.00 52.06 188 VAL A CA 1
ATOM 1499 C C . VAL A 1 188 ? 6.196 -0.362 4.656 1.00 52.06 188 VAL A C 1
ATOM 1501 O O . VAL A 1 188 ? 6.106 -0.899 3.568 1.00 52.06 188 VAL A O 1
ATOM 1504 N N . SER A 1 189 ? 6.068 0.960 4.766 1.00 53.09 189 SER A N 1
ATOM 1505 C CA . SER A 1 189 ? 6.016 1.852 3.596 1.00 53.09 189 SER A CA 1
ATOM 1506 C C . SER A 1 189 ? 7.376 2.477 3.309 1.00 53.09 189 SER A C 1
ATOM 1508 O O . SER A 1 189 ? 7.737 2.555 2.143 1.00 53.09 189 SER A O 1
ATOM 1510 N N . ILE A 1 190 ? 8.180 2.802 4.329 1.00 56.75 190 ILE A N 1
ATOM 1511 C CA . ILE A 1 190 ? 9.547 3.332 4.177 1.00 56.75 190 ILE A CA 1
ATOM 1512 C C . ILE A 1 190 ? 10.499 2.296 3.552 1.00 56.75 190 ILE A C 1
ATOM 1514 O O . ILE A 1 190 ? 11.322 2.638 2.699 1.00 56.75 190 ILE A O 1
ATOM 1518 N N . ILE A 1 191 ? 10.404 1.019 3.945 1.00 54.19 191 ILE A N 1
ATOM 1519 C CA . ILE A 1 191 ? 11.303 -0.030 3.428 1.00 54.19 191 ILE A CA 1
ATOM 1520 C C . ILE A 1 191 ? 10.999 -0.363 1.951 1.00 54.19 191 ILE A C 1
ATOM 1522 O O . ILE A 1 191 ? 11.932 -0.439 1.150 1.00 54.19 191 ILE A O 1
ATOM 1526 N N . PRO A 1 192 ? 9.733 -0.526 1.524 1.00 51.75 192 PRO A N 1
ATOM 1527 C CA . PRO A 1 192 ? 9.405 -0.776 0.132 1.00 51.75 192 PRO A CA 1
ATOM 1528 C C . PRO A 1 192 ? 9.400 0.472 -0.731 1.00 51.75 192 PRO A C 1
ATOM 1530 O O . PRO A 1 192 ? 9.635 0.303 -1.909 1.00 51.75 192 PRO A O 1
ATOM 1533 N N . SER A 1 193 ? 9.177 1.695 -0.239 1.00 50.62 193 SER A N 1
ATOM 1534 C CA . SER A 1 193 ? 9.287 2.884 -1.100 1.00 50.62 193 SER A CA 1
ATOM 1535 C C . SER A 1 193 ? 10.735 3.113 -1.528 1.00 50.62 193 SER A C 1
ATOM 1537 O O . SER A 1 193 ? 11.003 3.261 -2.715 1.00 50.62 193 SER A O 1
ATOM 1539 N N . THR A 1 194 ? 11.702 2.992 -0.620 1.00 54.38 194 THR A N 1
ATOM 1540 C CA . THR A 1 194 ? 13.132 3.065 -0.970 1.00 54.38 194 THR A CA 1
ATOM 1541 C C . THR A 1 194 ? 13.571 1.904 -1.872 1.00 54.38 194 THR A C 1
ATOM 1543 O O . THR A 1 194 ? 14.275 2.113 -2.864 1.00 54.38 194 THR A O 1
ATOM 1546 N N . LEU A 1 195 ? 13.098 0.679 -1.608 1.00 48.44 195 LEU A N 1
ATOM 1547 C CA . LEU A 1 195 ? 13.402 -0.491 -2.438 1.00 48.44 195 LEU A CA 1
ATOM 1548 C C . LEU A 1 195 ? 12.674 -0.469 -3.797 1.00 48.44 195 LEU A C 1
ATOM 1550 O O . LEU A 1 195 ? 13.260 -0.838 -4.810 1.00 48.44 195 LEU A O 1
ATOM 1554 N N . ALA A 1 196 ? 11.426 -0.009 -3.853 1.00 48.72 196 ALA A N 1
ATOM 1555 C CA . ALA A 1 196 ? 10.631 0.111 -5.070 1.00 48.72 196 ALA A CA 1
ATOM 1556 C C . ALA A 1 196 ? 11.114 1.272 -5.927 1.00 48.72 196 ALA A C 1
ATOM 1558 O O . ALA A 1 196 ? 11.175 1.098 -7.130 1.00 48.72 196 ALA A O 1
ATOM 1559 N N . THR A 1 197 ? 11.556 2.398 -5.368 1.00 53.94 197 THR A N 1
ATOM 1560 C CA . THR A 1 197 ? 12.183 3.474 -6.159 1.00 53.94 197 THR A CA 1
ATOM 1561 C C . THR A 1 197 ? 13.513 2.988 -6.751 1.00 53.94 197 THR A C 1
ATOM 1563 O O . THR A 1 197 ? 13.810 3.226 -7.923 1.00 53.94 197 THR A O 1
ATOM 1566 N N . PHE A 1 198 ? 14.267 2.166 -6.008 1.00 52.59 198 PHE A N 1
ATOM 1567 C CA . PHE A 1 198 ? 15.484 1.516 -6.506 1.00 52.59 198 PHE A CA 1
ATOM 1568 C C . PHE A 1 198 ? 15.213 0.456 -7.593 1.00 52.59 198 PHE A C 1
ATOM 1570 O O . PHE A 1 198 ? 15.969 0.345 -8.564 1.00 52.59 198 PHE A O 1
ATOM 1577 N N . ILE A 1 199 ? 14.142 -0.332 -7.455 1.00 49.53 199 ILE A N 1
ATOM 1578 C CA . ILE A 1 199 ? 13.751 -1.380 -8.409 1.00 49.53 199 ILE A CA 1
ATOM 1579 C C . ILE A 1 199 ? 13.052 -0.768 -9.633 1.00 49.53 199 ILE A C 1
ATOM 1581 O O . ILE A 1 199 ? 13.495 -0.994 -10.756 1.00 49.53 199 ILE A O 1
ATOM 1585 N N . MET A 1 200 ? 12.020 0.053 -9.443 1.00 44.25 200 MET A N 1
ATOM 1586 C CA . MET A 1 200 ? 11.252 0.734 -10.494 1.00 44.25 200 MET A CA 1
ATOM 1587 C C . MET A 1 200 ? 12.111 1.725 -11.275 1.00 44.25 200 MET A C 1
ATOM 1589 O O . MET A 1 200 ? 12.034 1.721 -12.497 1.00 44.25 200 MET A O 1
ATOM 1593 N N . GLY A 1 201 ? 13.016 2.481 -10.641 1.00 47.84 201 GLY A N 1
ATOM 1594 C CA . GLY A 1 201 ? 13.967 3.334 -11.366 1.00 4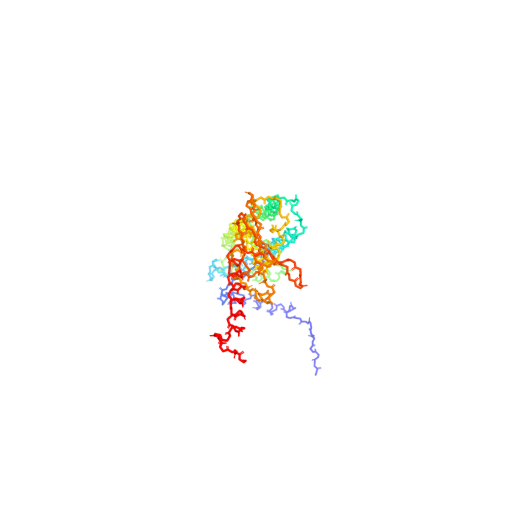7.84 201 GLY A CA 1
ATOM 1595 C C . GLY A 1 201 ? 14.883 2.530 -12.299 1.00 47.84 201 GLY A C 1
ATOM 1596 O O . GLY A 1 201 ? 15.186 2.945 -13.422 1.00 47.84 201 GLY A O 1
ATOM 1597 N N . ARG A 1 202 ? 15.262 1.309 -11.896 1.00 47.69 202 ARG A N 1
ATOM 1598 C CA . ARG A 1 202 ? 16.006 0.375 -12.757 1.00 47.69 202 ARG A CA 1
ATOM 1599 C C . ARG A 1 202 ? 15.135 -0.267 -13.834 1.00 47.69 202 ARG A C 1
ATOM 1601 O O . ARG A 1 202 ? 15.641 -0.475 -14.936 1.00 47.69 202 ARG A O 1
ATOM 1608 N N . PHE A 1 203 ? 13.863 -0.545 -13.554 1.00 43.12 203 PHE A N 1
ATOM 1609 C CA . PHE A 1 203 ? 12.918 -1.095 -14.528 1.00 43.12 203 PHE A CA 1
ATOM 1610 C C . PHE A 1 203 ? 12.489 -0.064 -15.573 1.00 43.12 203 PHE A C 1
ATOM 1612 O O . PHE A 1 203 ? 12.567 -0.377 -16.751 1.00 43.12 203 PHE A O 1
ATOM 1619 N N . ALA A 1 204 ? 12.142 1.167 -15.200 1.00 44.31 204 ALA A N 1
ATOM 1620 C CA . ALA A 1 204 ? 11.793 2.237 -16.136 1.00 44.31 204 ALA A CA 1
ATOM 1621 C C . ALA A 1 204 ? 12.970 2.567 -17.066 1.00 44.31 204 ALA A C 1
ATOM 1623 O O . ALA A 1 204 ? 12.814 2.583 -18.287 1.00 44.31 204 ALA A O 1
ATOM 1624 N N . THR A 1 205 ? 14.185 2.681 -16.513 1.00 48.12 205 THR A N 1
ATOM 1625 C CA . THR A 1 205 ? 15.396 2.845 -17.333 1.00 48.12 205 THR A CA 1
ATOM 1626 C C . THR A 1 205 ? 15.621 1.635 -18.244 1.00 48.12 205 THR A C 1
ATOM 1628 O O . THR A 1 205 ? 16.033 1.802 -19.385 1.00 48.12 205 THR A O 1
ATOM 1631 N N . ALA A 1 206 ? 15.352 0.408 -17.783 1.00 47.41 206 ALA A N 1
ATOM 1632 C CA . ALA A 1 206 ? 15.497 -0.793 -18.605 1.00 47.41 206 ALA A CA 1
ATOM 1633 C C . ALA A 1 206 ? 14.414 -0.919 -19.689 1.00 47.41 206 ALA A C 1
ATOM 1635 O O . ALA A 1 206 ? 14.737 -1.376 -20.778 1.00 47.41 206 ALA A O 1
ATOM 1636 N N . VAL A 1 207 ? 13.174 -0.498 -19.426 1.00 47.38 207 VAL A N 1
ATOM 1637 C CA . VAL A 1 207 ? 12.032 -0.568 -20.352 1.00 47.38 207 VAL A CA 1
ATOM 1638 C C . VAL A 1 207 ? 12.154 0.490 -21.447 1.00 47.38 207 VAL A C 1
ATOM 1640 O O . VAL A 1 207 ? 12.024 0.153 -22.619 1.00 47.38 207 VAL A O 1
ATOM 1643 N N . VAL A 1 208 ? 12.515 1.733 -21.109 1.00 49.78 208 VAL A N 1
ATOM 1644 C CA . VAL A 1 208 ? 12.768 2.791 -22.109 1.00 49.78 208 VAL A CA 1
ATOM 1645 C C . VAL A 1 208 ? 13.972 2.435 -22.989 1.00 49.78 208 VAL A C 1
ATOM 1647 O O . VAL A 1 208 ? 13.938 2.602 -24.206 1.00 49.78 208 VAL A O 1
ATOM 1650 N N . VAL A 1 209 ? 15.020 1.854 -22.399 1.00 52.25 209 VAL A N 1
ATOM 1651 C CA . VAL A 1 209 ? 16.201 1.372 -23.131 1.00 52.25 209 VAL A CA 1
ATOM 1652 C C . VAL A 1 209 ? 15.909 0.118 -23.960 1.00 52.25 209 VAL A C 1
ATOM 1654 O O . VAL A 1 209 ? 16.546 -0.063 -24.993 1.00 52.25 209 VAL A O 1
ATOM 1657 N N . ALA A 1 210 ? 14.977 -0.741 -23.537 1.00 52.44 210 ALA A N 1
ATOM 1658 C CA . ALA A 1 210 ? 14.570 -1.942 -24.269 1.00 52.44 210 ALA A CA 1
ATOM 1659 C C . ALA A 1 210 ? 13.582 -1.649 -25.408 1.00 52.44 210 ALA A C 1
ATOM 1661 O O . ALA A 1 210 ? 13.527 -2.417 -26.361 1.00 52.44 210 ALA A O 1
ATOM 1662 N N . ALA A 1 211 ? 12.819 -0.556 -25.341 1.00 56.97 211 ALA A N 1
ATOM 1663 C CA . ALA A 1 211 ? 11.800 -0.243 -26.340 1.00 56.97 211 ALA A CA 1
ATOM 1664 C C . ALA A 1 211 ? 12.346 0.490 -27.583 1.00 56.97 211 ALA A C 1
ATOM 1666 O O . ALA A 1 211 ? 11.717 0.436 -28.638 1.00 56.97 211 ALA A O 1
ATOM 1667 N N . PHE A 1 212 ? 13.514 1.145 -27.504 1.00 73.88 212 PHE A N 1
ATOM 1668 C CA . PHE A 1 212 ? 13.984 2.035 -28.577 1.00 73.88 212 PHE A CA 1
ATOM 1669 C C . PHE A 1 212 ? 15.469 1.830 -28.941 1.00 73.88 212 PHE A C 1
ATOM 1671 O O . PHE A 1 212 ? 16.326 2.619 -28.528 1.00 73.88 212 PHE A O 1
ATOM 1678 N N . PRO A 1 213 ? 15.808 0.821 -29.772 1.00 79.19 213 PRO A N 1
ATOM 1679 C CA . PRO A 1 213 ? 17.182 0.601 -30.236 1.00 79.19 213 PRO A CA 1
ATOM 1680 C C . PRO A 1 213 ? 17.767 1.829 -30.955 1.00 79.19 213 PRO A C 1
ATOM 1682 O O . PRO A 1 213 ? 18.949 2.127 -30.790 1.00 79.19 213 PRO A O 1
ATOM 1685 N N . ASN A 1 214 ? 16.941 2.611 -31.659 1.00 83.25 214 ASN A N 1
ATOM 1686 C CA . ASN A 1 214 ? 17.364 3.827 -32.368 1.00 83.25 214 ASN A C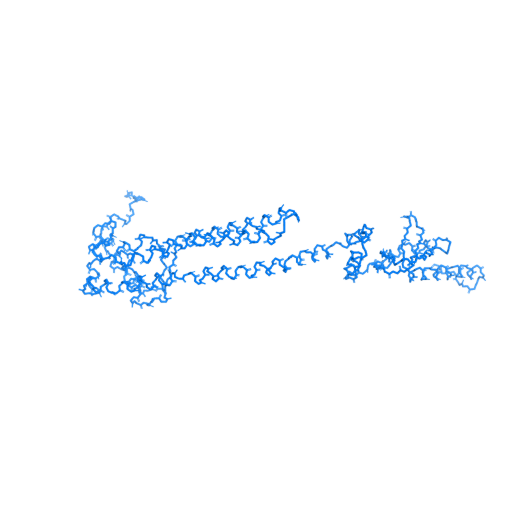A 1
ATOM 1687 C C . ASN A 1 214 ? 17.959 4.899 -31.438 1.00 83.25 214 ASN A C 1
ATOM 1689 O O . ASN A 1 214 ? 18.960 5.522 -31.788 1.00 83.25 214 ASN A O 1
ATOM 1693 N N . VAL A 1 215 ? 17.412 5.060 -30.227 1.00 84.00 215 VAL A N 1
ATOM 1694 C CA . VAL A 1 215 ? 17.924 6.019 -29.230 1.00 84.00 215 VAL A CA 1
ATOM 1695 C C . VAL A 1 215 ? 19.314 5.596 -28.751 1.00 84.00 215 VAL A C 1
ATOM 1697 O O . VAL A 1 215 ? 20.221 6.415 -28.618 1.00 84.00 215 VAL A O 1
ATOM 1700 N N . LEU A 1 216 ? 19.534 4.292 -28.553 1.00 86.75 216 LEU A N 1
ATOM 1701 C CA . LEU A 1 216 ? 20.848 3.769 -28.173 1.00 86.75 216 LEU A CA 1
ATOM 1702 C C . LEU A 1 216 ? 21.891 3.927 -29.283 1.00 86.75 216 LEU A C 1
ATOM 1704 O O . LEU A 1 216 ? 23.068 4.147 -28.984 1.00 86.75 216 LEU A O 1
ATOM 1708 N N . VAL A 1 217 ? 21.478 3.816 -30.548 1.00 88.31 217 VAL A N 1
ATOM 1709 C CA . VAL A 1 217 ? 22.349 4.084 -31.700 1.00 88.31 217 VAL A CA 1
ATOM 1710 C C . VAL A 1 217 ? 22.747 5.558 -31.735 1.00 88.31 217 VAL A C 1
ATOM 1712 O O . VAL A 1 217 ? 23.927 5.861 -31.915 1.00 88.31 217 VAL A O 1
ATOM 1715 N N . GLU A 1 218 ? 21.815 6.474 -31.481 1.00 88.12 218 GLU A N 1
ATOM 1716 C CA . GLU A 1 218 ? 22.112 7.905 -31.401 1.00 88.12 218 GLU A CA 1
ATOM 1717 C C . GLU A 1 218 ? 23.107 8.219 -30.276 1.00 88.12 218 GLU A C 1
ATOM 1719 O O . GLU A 1 218 ? 24.133 8.854 -30.528 1.00 88.12 218 GLU A O 1
ATOM 1724 N N . VAL A 1 219 ? 22.892 7.675 -29.072 1.00 87.88 219 VAL A N 1
ATOM 1725 C CA . VAL A 1 219 ? 23.834 7.805 -27.944 1.00 87.88 219 VAL A CA 1
ATOM 1726 C C . VAL A 1 219 ? 25.220 7.265 -28.308 1.00 87.88 219 VAL A C 1
ATOM 1728 O O . VAL A 1 219 ? 26.235 7.858 -27.942 1.00 87.88 219 VAL A O 1
ATOM 1731 N N . LEU A 1 220 ? 25.303 6.163 -29.061 1.00 91.50 220 LEU A N 1
ATOM 1732 C CA . LEU A 1 220 ? 26.584 5.614 -29.517 1.00 91.50 220 LEU A CA 1
ATOM 1733 C C . LEU A 1 220 ? 27.361 6.610 -30.398 1.00 91.50 220 LEU A C 1
ATOM 1735 O O . LEU A 1 220 ? 28.593 6.671 -30.316 1.00 91.50 220 LEU A O 1
ATOM 1739 N N . HIS A 1 221 ? 26.650 7.379 -31.227 1.00 87.62 221 HIS A N 1
ATOM 1740 C CA . HIS A 1 221 ? 27.223 8.363 -32.145 1.00 87.62 221 HIS A CA 1
ATOM 1741 C C . HIS A 1 221 ? 27.557 9.701 -31.473 1.00 87.62 221 HIS A C 1
ATOM 1743 O O . HIS A 1 221 ? 28.592 10.287 -31.798 1.00 87.62 221 HIS A O 1
ATOM 1749 N N . THR A 1 222 ? 26.728 10.167 -30.538 1.00 90.25 222 THR A N 1
ATOM 1750 C CA . THR A 1 222 ? 26.861 11.489 -29.902 1.00 90.25 222 THR A CA 1
ATOM 1751 C C . THR A 1 222 ? 27.725 11.479 -28.640 1.00 90.25 222 THR A C 1
ATOM 1753 O O . THR A 1 222 ? 28.314 12.507 -28.295 1.00 90.25 222 THR A O 1
ATOM 1756 N N . ALA A 1 223 ? 27.861 10.330 -27.965 1.00 90.69 223 ALA A N 1
ATOM 1757 C CA . ALA A 1 223 ? 28.620 10.226 -26.722 1.00 90.69 223 ALA A CA 1
ATOM 1758 C C . ALA A 1 223 ? 30.080 10.682 -26.884 1.00 90.69 223 ALA A C 1
ATOM 1760 O O . ALA A 1 223 ? 30.798 10.291 -27.814 1.00 90.69 223 ALA A O 1
ATOM 1761 N N . LYS A 1 224 ? 30.556 11.472 -25.916 1.00 88.50 224 LYS A N 1
ATOM 1762 C CA . LYS A 1 224 ? 31.942 11.967 -25.881 1.00 88.50 224 LYS A CA 1
ATOM 1763 C C . LYS A 1 224 ? 32.866 11.008 -25.136 1.00 88.50 224 LYS A C 1
ATOM 1765 O O . LYS A 1 224 ? 34.041 10.897 -25.484 1.00 88.50 224 LYS A O 1
ATOM 1770 N N . THR A 1 225 ? 32.345 10.279 -24.148 1.00 89.44 225 THR A N 1
ATOM 1771 C CA . THR A 1 225 ? 33.155 9.406 -23.291 1.00 89.44 225 THR A CA 1
ATOM 1772 C C . THR A 1 225 ? 33.122 7.943 -23.743 1.00 89.44 225 THR A C 1
ATOM 1774 O O . THR A 1 225 ? 32.112 7.425 -24.222 1.00 89.44 225 THR A O 1
ATOM 1777 N N . ASN A 1 226 ? 34.228 7.218 -23.541 1.00 87.31 226 ASN A N 1
ATOM 1778 C CA . ASN A 1 226 ? 34.274 5.774 -23.813 1.00 87.31 226 ASN A CA 1
ATOM 1779 C C . ASN A 1 226 ? 33.363 4.967 -22.874 1.00 87.31 226 ASN A C 1
ATOM 1781 O O . ASN A 1 226 ? 32.894 3.890 -23.244 1.00 87.31 226 ASN A O 1
ATOM 1785 N N . ARG A 1 227 ? 33.092 5.478 -21.666 1.00 87.12 227 ARG A N 1
ATOM 1786 C CA . ARG A 1 227 ? 32.230 4.821 -20.676 1.00 87.12 227 ARG A CA 1
ATOM 1787 C C . ARG A 1 227 ? 30.789 4.718 -21.178 1.00 87.12 227 ARG A C 1
ATOM 1789 O O . ARG A 1 227 ? 30.212 3.632 -21.139 1.00 87.12 227 ARG A O 1
ATOM 1796 N N . GLU A 1 228 ? 30.243 5.813 -21.699 1.00 84.25 228 GLU A N 1
ATOM 1797 C CA . GLU A 1 228 ? 28.895 5.862 -22.280 1.00 84.25 228 GLU A CA 1
ATOM 1798 C C . GLU A 1 228 ? 28.791 4.975 -23.521 1.00 84.25 228 GLU A C 1
ATOM 1800 O O . GLU A 1 228 ? 27.890 4.140 -23.603 1.00 84.25 228 GLU A O 1
ATOM 1805 N N . LYS A 1 229 ? 29.777 5.048 -24.429 1.00 88.75 229 LYS A N 1
ATOM 1806 C CA . LYS A 1 229 ? 29.827 4.194 -25.629 1.00 88.75 229 LYS A CA 1
ATOM 1807 C C . LYS A 1 229 ? 29.851 2.706 -25.295 1.00 88.75 229 LYS A C 1
ATOM 1809 O O . LYS A 1 229 ? 29.169 1.913 -25.940 1.00 88.75 229 LYS A O 1
ATOM 1814 N N . ASN A 1 230 ? 30.606 2.310 -24.272 1.00 90.88 230 ASN A N 1
ATOM 1815 C CA . ASN A 1 230 ? 30.659 0.920 -23.821 1.00 90.88 230 ASN A CA 1
ATOM 1816 C C . ASN A 1 230 ? 29.337 0.465 -23.188 1.00 90.88 230 ASN A C 1
ATOM 1818 O O . ASN A 1 230 ? 28.927 -0.680 -23.394 1.00 90.88 230 ASN A O 1
ATOM 1822 N N . ARG A 1 231 ? 28.649 1.349 -22.454 1.00 88.19 231 ARG A N 1
ATOM 1823 C CA . ARG A 1 231 ? 27.324 1.063 -21.883 1.00 88.19 231 ARG A CA 1
ATOM 1824 C C . ARG A 1 231 ? 26.278 0.886 -22.984 1.00 88.19 231 ARG A C 1
ATOM 1826 O O . ARG A 1 231 ? 25.597 -0.138 -22.986 1.00 88.19 231 ARG A O 1
ATOM 1833 N N . ALA A 1 232 ? 26.210 1.814 -23.940 1.00 89.50 232 ALA A N 1
ATOM 1834 C CA . ALA A 1 232 ? 25.316 1.728 -25.094 1.00 89.50 232 ALA A CA 1
ATOM 1835 C C . ALA A 1 232 ? 25.582 0.455 -25.912 1.00 89.50 232 ALA A C 1
ATOM 1837 O O . ALA A 1 232 ? 24.662 -0.312 -26.179 1.00 89.50 232 ALA A O 1
ATOM 1838 N N . ALA A 1 233 ? 26.850 0.141 -26.200 1.00 92.00 233 ALA A N 1
ATOM 1839 C CA . ALA A 1 233 ? 27.212 -1.082 -26.914 1.00 92.00 233 ALA A CA 1
ATOM 1840 C C . ALA A 1 233 ? 26.818 -2.366 -26.163 1.00 92.00 233 ALA A C 1
ATOM 1842 O O . ALA A 1 233 ? 26.422 -3.345 -26.790 1.00 92.00 233 ALA A O 1
ATOM 1843 N N . LYS A 1 234 ? 26.905 -2.394 -24.825 1.00 92.31 234 LYS A N 1
ATOM 1844 C CA . LYS A 1 234 ? 26.462 -3.549 -24.025 1.00 92.31 234 LYS A CA 1
ATOM 1845 C C . LYS A 1 234 ? 24.945 -3.749 -24.098 1.00 92.31 234 LYS A C 1
ATOM 1847 O O . LYS A 1 234 ? 24.496 -4.890 -24.095 1.00 92.31 234 LYS A O 1
ATOM 1852 N N . LEU A 1 235 ? 24.179 -2.660 -24.147 1.00 88.94 235 LEU A N 1
ATOM 1853 C CA . LEU A 1 235 ? 22.721 -2.697 -24.262 1.00 88.94 235 LEU A CA 1
ATOM 1854 C C . LEU A 1 235 ? 22.283 -3.095 -25.674 1.00 88.94 235 LEU A C 1
ATOM 1856 O O . LEU A 1 235 ? 21.469 -3.998 -25.809 1.00 88.94 235 LEU A O 1
ATOM 1860 N N . LEU A 1 236 ? 22.910 -2.528 -26.709 1.00 90.75 236 LEU A N 1
ATOM 1861 C CA . LEU A 1 236 ? 22.650 -2.867 -28.114 1.00 90.75 236 LEU A CA 1
ATOM 1862 C C . LEU A 1 236 ? 22.904 -4.349 -28.434 1.00 90.75 236 LEU A C 1
ATOM 1864 O O . LEU A 1 236 ? 22.203 -4.923 -29.253 1.00 90.75 236 LEU A O 1
ATOM 1868 N N . LYS A 1 237 ? 23.855 -5.008 -27.756 1.00 92.56 237 LYS A N 1
ATOM 1869 C CA . LYS A 1 237 ? 24.100 -6.458 -27.910 1.00 92.56 237 LYS A CA 1
ATOM 1870 C C . LYS A 1 237 ? 22.941 -7.350 -27.445 1.00 92.56 237 LYS A C 1
ATOM 1872 O O . LYS A 1 237 ? 22.990 -8.543 -27.717 1.00 92.56 237 LYS A O 1
ATOM 1877 N N . LYS A 1 238 ? 21.970 -6.812 -26.700 1.00 89.88 238 LYS A N 1
ATOM 1878 C CA . LYS A 1 238 ? 20.802 -7.569 -26.224 1.00 89.88 238 LYS A CA 1
ATOM 1879 C C . LYS A 1 238 ? 19.674 -7.646 -27.253 1.00 89.88 238 LYS A C 1
ATOM 1881 O O . LYS A 1 238 ? 18.754 -8.424 -27.042 1.00 89.88 238 LYS A O 1
ATOM 1886 N N . PHE A 1 239 ? 19.724 -6.826 -28.300 1.00 89.12 239 PHE A N 1
ATOM 1887 C CA . PHE A 1 239 ? 18.724 -6.820 -29.358 1.00 89.12 239 PHE A CA 1
ATOM 1888 C C . PHE A 1 239 ? 19.076 -7.845 -30.430 1.00 89.12 239 PHE A C 1
ATOM 1890 O O . PHE A 1 239 ? 20.253 -8.016 -30.768 1.00 89.12 239 PHE A O 1
ATOM 1897 N N . ASP A 1 240 ? 18.050 -8.498 -30.970 1.00 89.50 240 ASP A N 1
ATOM 1898 C CA . ASP A 1 240 ? 18.216 -9.403 -32.097 1.00 89.50 240 ASP A CA 1
ATOM 1899 C C . ASP A 1 240 ? 18.523 -8.595 -33.367 1.00 89.50 240 ASP A C 1
ATOM 1901 O O . ASP A 1 240 ? 17.761 -7.693 -33.720 1.00 89.50 240 ASP A O 1
ATOM 1905 N N . PRO A 1 241 ? 19.644 -8.879 -34.051 1.00 92.12 241 PRO A N 1
ATOM 1906 C C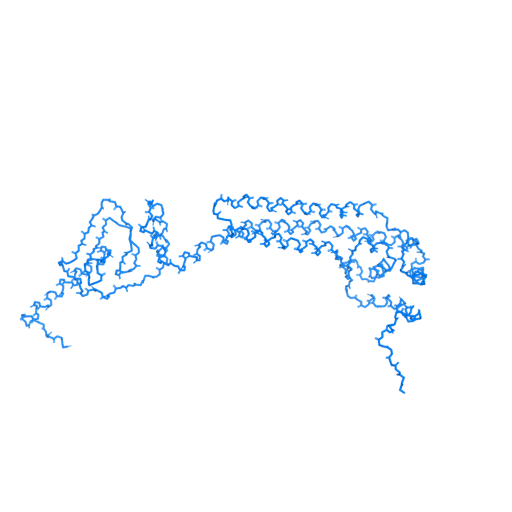A . PRO A 1 241 ? 20.058 -8.117 -35.221 1.00 92.12 241 PRO A CA 1
ATOM 1907 C C . PRO A 1 241 ? 19.148 -8.396 -36.420 1.00 92.12 241 PRO A C 1
ATOM 1909 O O . PRO A 1 241 ? 18.898 -9.560 -36.740 1.00 92.12 241 PRO A O 1
ATOM 1912 N N . GLN A 1 242 ? 18.750 -7.348 -37.142 1.00 93.62 242 GLN A N 1
ATOM 1913 C CA . GLN A 1 242 ? 18.016 -7.462 -38.405 1.00 93.62 242 GLN A CA 1
ATOM 1914 C C . GLN A 1 242 ? 18.954 -7.219 -39.599 1.00 93.62 242 GLN A C 1
ATOM 1916 O O . GLN A 1 242 ? 19.273 -6.078 -39.915 1.00 93.62 242 GLN A O 1
ATOM 1921 N N . PRO A 1 243 ? 19.476 -8.268 -40.262 1.00 94.31 243 PRO A N 1
ATOM 1922 C CA . PRO A 1 243 ? 20.435 -8.080 -41.344 1.00 94.31 243 PRO A CA 1
ATOM 1923 C C . PRO A 1 243 ? 19.798 -7.423 -42.582 1.00 94.31 243 PRO A C 1
ATOM 1925 O O . PRO A 1 243 ? 18.680 -7.755 -42.970 1.00 94.31 243 PRO A O 1
ATOM 1928 N N . HIS A 1 244 ? 20.565 -6.548 -43.232 1.00 94.75 244 HIS A N 1
ATOM 1929 C CA . HIS A 1 244 ? 20.186 -5.770 -44.411 1.00 94.75 244 HIS A CA 1
ATOM 1930 C C . HIS A 1 244 ? 21.015 -6.204 -45.620 1.00 94.75 244 HIS A C 1
ATOM 1932 O O . HIS A 1 244 ? 22.231 -5.996 -45.638 1.00 94.75 244 HIS A O 1
ATOM 1938 N N . PHE A 1 245 ? 20.364 -6.785 -46.627 1.00 95.94 245 PHE A N 1
ATOM 1939 C CA . PHE A 1 245 ? 21.011 -7.290 -47.849 1.00 95.94 245 PHE A CA 1
ATOM 1940 C C . PHE A 1 245 ? 20.631 -6.497 -49.103 1.00 95.94 245 PHE A C 1
ATOM 1942 O O . PHE A 1 245 ? 21.125 -6.787 -50.188 1.00 95.94 245 PHE A O 1
ATOM 1949 N N . GLU A 1 246 ? 19.779 -5.477 -48.973 1.00 95.00 246 GLU A N 1
ATOM 1950 C CA . GLU A 1 246 ? 19.190 -4.777 -50.119 1.00 95.00 246 GLU A CA 1
ATOM 1951 C C . GLU A 1 246 ? 20.192 -4.008 -51.004 1.00 95.00 246 GLU A C 1
ATOM 1953 O O . GLU A 1 246 ? 19.841 -3.628 -52.115 1.00 95.00 246 GLU A O 1
ATOM 1958 N N . TYR A 1 247 ? 21.430 -3.786 -50.546 1.00 94.94 247 TYR A N 1
ATOM 1959 C CA . TYR A 1 247 ? 22.479 -3.101 -51.320 1.00 94.94 247 TYR A CA 1
ATOM 1960 C C . TYR A 1 247 ? 23.710 -3.981 -51.580 1.00 94.94 247 TYR A C 1
ATOM 1962 O O . TYR A 1 247 ? 24.759 -3.459 -51.958 1.00 94.94 247 TYR A O 1
ATOM 1970 N N . ASP A 1 248 ? 23.626 -5.298 -51.360 1.00 94.44 248 ASP A N 1
ATOM 1971 C CA . ASP A 1 248 ? 24.772 -6.198 -51.557 1.00 94.44 248 ASP A CA 1
ATOM 1972 C C . ASP A 1 248 ? 25.243 -6.205 -53.026 1.00 94.44 248 ASP A C 1
ATOM 1974 O O . ASP A 1 248 ? 26.443 -6.261 -53.284 1.00 94.44 248 ASP A O 1
ATOM 1978 N N . GLU A 1 249 ? 24.327 -6.062 -53.989 1.00 92.00 249 GLU A N 1
ATOM 1979 C CA . GLU A 1 249 ? 24.647 -5.994 -55.426 1.00 92.00 249 GLU A CA 1
ATOM 1980 C C . GLU A 1 249 ? 25.393 -4.714 -55.818 1.00 92.00 249 GLU A C 1
ATOM 1982 O O . GLU A 1 249 ? 26.214 -4.716 -56.737 1.00 92.00 249 GLU A O 1
ATOM 1987 N N . GLU A 1 250 ? 25.146 -3.616 -55.098 1.00 93.69 250 GLU A N 1
ATOM 1988 C CA . GLU A 1 250 ? 25.843 -2.353 -55.324 1.00 93.69 250 GLU A CA 1
ATOM 1989 C C . GLU A 1 250 ? 27.287 -2.404 -54.794 1.00 93.69 250 GLU A C 1
ATOM 1991 O O . GLU A 1 250 ? 28.104 -1.561 -55.164 1.00 93.69 250 GLU A O 1
ATOM 1996 N N . ALA A 1 251 ? 27.642 -3.371 -53.939 1.00 93.56 251 ALA A N 1
ATOM 1997 C CA . ALA A 1 251 ? 28.975 -3.479 -53.355 1.00 93.56 251 ALA A CA 1
ATOM 1998 C C . ALA A 1 251 ? 29.987 -4.048 -54.366 1.00 93.56 251 ALA A C 1
ATOM 2000 O O . ALA A 1 251 ? 30.142 -5.255 -54.543 1.00 93.56 251 ALA A O 1
ATOM 2001 N N . THR A 1 252 ? 30.745 -3.160 -55.006 1.00 92.69 252 THR A N 1
ATOM 2002 C CA . THR A 1 252 ? 31.812 -3.514 -55.945 1.00 92.69 252 THR A CA 1
ATOM 2003 C C . THR A 1 252 ? 33.185 -3.328 -55.307 1.00 92.69 252 THR A C 1
ATOM 2005 O O . THR A 1 252 ? 33.394 -2.509 -54.412 1.00 92.69 252 THR A O 1
ATOM 2008 N N . LYS A 1 253 ? 34.196 -4.042 -55.815 1.00 92.00 253 LYS A N 1
ATOM 2009 C CA . LYS A 1 253 ? 35.582 -3.905 -55.331 1.00 92.00 253 LYS A CA 1
ATOM 2010 C C . LYS A 1 253 ? 36.104 -2.458 -55.376 1.00 92.00 253 LYS A C 1
ATOM 2012 O O . LYS A 1 253 ? 36.975 -2.103 -54.593 1.00 92.00 253 LYS A O 1
ATOM 2017 N N . GLN A 1 254 ? 35.568 -1.627 -56.273 1.00 92.38 254 GLN A N 1
ATOM 2018 C CA . GLN A 1 254 ? 35.974 -0.230 -56.442 1.00 92.38 254 GLN A CA 1
ATOM 2019 C C . GLN A 1 254 ? 35.340 0.719 -55.413 1.00 92.38 254 GLN A C 1
ATOM 2021 O O . GLN A 1 254 ? 35.951 1.729 -55.062 1.00 92.38 254 GLN A O 1
ATOM 2026 N N . ASN A 1 255 ? 34.132 0.420 -54.920 1.00 94.38 255 ASN A N 1
ATOM 2027 C CA . ASN A 1 255 ? 33.430 1.283 -53.964 1.00 94.38 255 ASN A CA 1
ATOM 2028 C C . ASN A 1 255 ? 33.547 0.814 -52.506 1.00 94.38 255 ASN A C 1
ATOM 2030 O O . ASN A 1 255 ? 33.253 1.589 -51.595 1.00 94.38 255 ASN A O 1
ATOM 2034 N N . LEU A 1 256 ? 34.029 -0.406 -52.276 1.00 95.75 256 LEU A N 1
ATOM 2035 C CA . LEU A 1 256 ? 34.380 -0.919 -50.958 1.00 95.75 256 LEU A CA 1
ATOM 2036 C C . LEU A 1 256 ? 35.685 -0.285 -50.455 1.00 95.75 256 LEU A C 1
ATOM 2038 O O . LEU A 1 256 ? 36.723 -0.324 -51.111 1.00 95.75 256 LEU A O 1
ATOM 2042 N N . ARG A 1 257 ? 35.651 0.282 -49.247 1.00 96.94 257 ARG A N 1
ATOM 2043 C CA . ARG A 1 257 ? 36.823 0.848 -48.562 1.00 96.94 257 ARG A CA 1
ATOM 2044 C C . ARG A 1 257 ? 36.918 0.325 -47.138 1.00 96.94 257 ARG A C 1
ATOM 2046 O O . ARG A 1 257 ? 35.927 0.319 -46.415 1.00 96.94 257 ARG A O 1
ATOM 2053 N N . LEU A 1 258 ? 38.120 -0.049 -46.706 1.00 97.06 258 LEU A N 1
ATOM 2054 C CA . LEU A 1 258 ? 38.402 -0.428 -45.322 1.00 97.06 258 LEU A CA 1
ATOM 2055 C C . LEU A 1 258 ? 39.281 0.637 -44.666 1.00 97.06 258 LEU A C 1
ATOM 2057 O O . LEU A 1 258 ? 40.430 0.832 -45.056 1.00 97.06 258 LEU A O 1
ATOM 2061 N N . LYS A 1 259 ? 38.755 1.315 -43.643 1.00 96.75 259 LYS A N 1
ATOM 2062 C CA . LYS A 1 259 ? 39.507 2.298 -42.860 1.00 96.75 259 LYS A CA 1
ATOM 2063 C C . LYS A 1 259 ? 39.959 1.672 -41.545 1.00 96.75 259 LYS A C 1
ATOM 2065 O O . LYS A 1 259 ? 39.126 1.320 -40.707 1.00 96.75 259 LYS A O 1
ATOM 2070 N N . LYS A 1 260 ? 41.276 1.566 -41.358 1.00 96.88 260 LYS A N 1
ATOM 2071 C CA . LYS A 1 260 ? 41.895 1.235 -40.067 1.00 96.88 260 LYS A CA 1
ATOM 2072 C C . LYS A 1 260 ? 42.058 2.510 -39.233 1.00 96.88 260 LYS A C 1
ATOM 2074 O O . LYS A 1 260 ? 42.237 3.597 -39.777 1.00 96.88 260 LYS A O 1
ATOM 2079 N N . SER A 1 261 ? 41.936 2.375 -37.923 1.00 94.44 261 SER A N 1
ATOM 2080 C CA . SER A 1 261 ? 42.012 3.443 -36.932 1.00 94.44 261 SER A CA 1
ATOM 2081 C C . SER A 1 261 ? 42.844 2.951 -35.757 1.00 94.44 261 SER A C 1
ATOM 2083 O O . SER A 1 261 ? 42.643 1.835 -35.289 1.00 94.44 261 SER A O 1
ATOM 2085 N N . GLU A 1 262 ? 43.736 3.793 -35.244 1.00 95.38 262 GLU A N 1
ATOM 2086 C CA . GLU A 1 262 ? 44.526 3.484 -34.042 1.00 95.38 262 GLU A CA 1
ATOM 2087 C C . GLU A 1 262 ? 43.641 3.400 -32.790 1.00 95.38 262 GLU A C 1
ATOM 2089 O O . GLU A 1 262 ? 43.898 2.634 -31.861 1.00 95.38 262 GLU A O 1
ATOM 2094 N N . ARG A 1 263 ? 42.537 4.157 -32.783 1.00 92.44 263 ARG A N 1
ATOM 2095 C CA . ARG A 1 263 ? 41.552 4.155 -31.698 1.00 92.44 263 ARG A CA 1
ATOM 2096 C C . ARG A 1 263 ? 40.461 3.122 -31.946 1.00 92.44 263 ARG A C 1
ATOM 2098 O O . ARG A 1 263 ? 40.034 2.923 -33.087 1.00 92.44 263 ARG A O 1
ATOM 2105 N N . LEU A 1 264 ? 39.969 2.529 -30.856 1.00 93.31 264 LEU A N 1
ATOM 2106 C CA . LEU A 1 264 ? 38.798 1.657 -30.864 1.00 93.31 264 LEU A CA 1
ATOM 2107 C C . LEU A 1 264 ? 37.574 2.443 -31.355 1.00 93.31 264 LEU A C 1
ATOM 2109 O O . LEU A 1 264 ? 37.225 3.475 -30.784 1.00 93.31 264 LEU A O 1
ATOM 2113 N N . LEU A 1 265 ? 36.940 1.959 -32.419 1.00 93.75 265 LEU A N 1
ATOM 2114 C CA . LEU A 1 265 ? 35.734 2.552 -32.983 1.00 93.75 265 LEU A CA 1
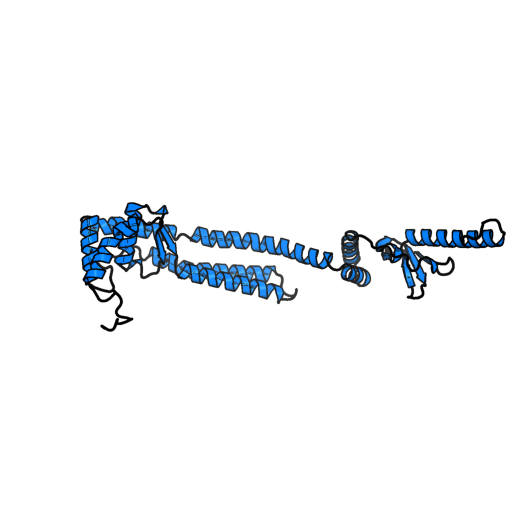ATOM 2115 C C . LEU A 1 265 ? 34.504 1.823 -32.451 1.00 93.75 265 LEU A C 1
ATOM 2117 O O . LEU A 1 265 ? 34.489 0.592 -32.408 1.00 93.75 265 LEU A O 1
ATOM 2121 N N . HIS A 1 266 ? 33.455 2.585 -32.147 1.00 95.06 266 HIS A N 1
ATOM 2122 C CA . HIS A 1 266 ? 32.125 2.084 -31.808 1.00 95.06 266 HIS A CA 1
ATOM 2123 C C . HIS A 1 266 ? 31.158 2.497 -32.912 1.00 95.06 266 HIS A C 1
ATOM 2125 O O . HIS A 1 266 ? 31.049 3.682 -33.219 1.00 95.06 266 HIS A O 1
ATOM 2131 N N . TYR A 1 267 ? 30.503 1.531 -33.548 1.00 95.44 267 TYR A N 1
ATOM 2132 C CA . TYR A 1 267 ? 29.530 1.798 -34.608 1.00 95.44 267 TYR A CA 1
ATOM 2133 C C . TYR A 1 267 ? 28.561 0.627 -34.779 1.00 95.44 267 TYR A C 1
ATOM 2135 O O . TYR A 1 267 ? 28.887 -0.512 -34.435 1.00 95.44 267 TYR A O 1
ATOM 2143 N N . MET A 1 268 ? 27.390 0.904 -35.350 1.00 96.06 268 MET A N 1
ATOM 2144 C CA . MET A 1 268 ? 26.477 -0.122 -35.853 1.00 96.06 268 MET A CA 1
ATOM 2145 C C . MET A 1 268 ? 26.882 -0.532 -37.266 1.00 96.06 268 MET A C 1
ATOM 2147 O O . MET A 1 268 ? 27.125 0.312 -38.129 1.00 96.06 268 MET A O 1
ATOM 2151 N N . CYS A 1 269 ? 27.003 -1.836 -37.504 1.00 96.94 269 CYS A N 1
ATOM 2152 C CA . CYS A 1 269 ? 27.236 -2.354 -38.843 1.00 96.94 269 CYS A CA 1
ATOM 2153 C C . CYS A 1 269 ? 25.913 -2.411 -39.601 1.00 96.94 269 CYS A C 1
ATOM 2155 O O . CYS A 1 269 ? 25.100 -3.264 -39.281 1.00 96.94 269 CYS A O 1
ATOM 2157 N N . PHE A 1 270 ? 25.765 -1.621 -40.662 1.00 96.50 270 PHE A N 1
ATOM 2158 C CA . PHE A 1 270 ? 24.549 -1.574 -41.475 1.00 96.50 270 PHE A CA 1
ATOM 2159 C C . PHE A 1 270 ? 24.094 -2.967 -41.953 1.00 96.50 270 PHE A C 1
ATOM 2161 O O . PHE A 1 270 ? 22.971 -3.364 -41.706 1.00 96.50 270 PHE A O 1
ATOM 2168 N N . ARG A 1 271 ? 24.990 -3.768 -42.550 1.00 96.38 271 ARG A N 1
ATOM 2169 C CA . ARG A 1 271 ? 24.618 -5.058 -43.166 1.00 96.38 271 ARG A CA 1
ATOM 2170 C C . ARG A 1 271 ? 24.163 -6.147 -42.189 1.00 96.38 271 ARG A C 1
ATOM 2172 O O . ARG A 1 271 ? 23.280 -6.922 -42.511 1.00 96.38 271 ARG A O 1
ATOM 2179 N N . CYS A 1 272 ? 24.799 -6.273 -41.024 1.00 96.75 272 CYS A N 1
ATOM 2180 C CA . CYS A 1 272 ? 24.455 -7.333 -40.064 1.00 96.75 272 CYS A CA 1
ATOM 2181 C C . CYS A 1 272 ? 23.719 -6.816 -38.834 1.00 96.75 272 CYS A C 1
ATOM 2183 O O . CYS A 1 272 ? 23.497 -7.608 -37.929 1.00 96.75 272 CYS A O 1
ATOM 2185 N N . ASP A 1 273 ? 23.450 -5.512 -38.778 1.00 95.81 273 ASP A N 1
ATOM 2186 C CA . ASP A 1 273 ? 22.781 -4.808 -37.684 1.00 95.81 273 ASP A CA 1
ATOM 2187 C C . ASP A 1 273 ? 23.322 -5.140 -36.281 1.00 95.81 273 ASP A C 1
ATOM 2189 O O . ASP A 1 273 ? 22.629 -5.209 -35.274 1.00 95.81 273 ASP A O 1
ATOM 2193 N N . ARG A 1 274 ? 24.635 -5.381 -36.201 1.00 95.94 274 ARG A N 1
ATOM 2194 C CA . ARG A 1 274 ? 25.332 -5.635 -34.934 1.00 95.94 274 ARG A CA 1
ATOM 2195 C C . ARG A 1 274 ? 26.222 -4.463 -34.581 1.00 95.94 274 ARG A C 1
ATOM 2197 O O . ARG A 1 274 ? 27.011 -4.000 -35.412 1.00 95.94 274 ARG A O 1
ATOM 2204 N N . VAL A 1 275 ? 26.192 -4.075 -33.309 1.00 96.62 275 VAL A N 1
ATOM 2205 C CA . VAL A 1 275 ? 27.170 -3.143 -32.743 1.00 96.62 275 VAL A CA 1
ATOM 2206 C C . VAL A 1 275 ? 28.572 -3.753 -32.778 1.00 96.62 275 VAL A C 1
ATOM 2208 O O . VAL A 1 275 ? 28.791 -4.914 -32.414 1.00 96.62 275 VAL A O 1
ATOM 2211 N N . ARG A 1 276 ? 29.554 -2.969 -33.226 1.00 96.50 276 ARG A N 1
ATOM 2212 C CA . ARG A 1 276 ? 30.959 -3.369 -33.322 1.00 96.50 276 ARG A CA 1
ATOM 2213 C C . ARG A 1 276 ? 31.846 -2.423 -32.538 1.00 96.50 276 ARG A C 1
ATOM 2215 O O . ARG A 1 276 ? 31.663 -1.210 -32.553 1.00 96.50 276 ARG A O 1
ATOM 2222 N N . GLN A 1 277 ? 32.824 -3.026 -31.872 1.00 95.62 277 GLN A N 1
ATOM 2223 C CA . GLN A 1 277 ? 33.880 -2.356 -31.126 1.00 95.62 277 GLN A CA 1
ATOM 2224 C C . GLN A 1 277 ? 35.205 -2.876 -31.679 1.00 95.62 277 GLN A C 1
ATOM 2226 O O . GLN A 1 277 ? 35.638 -3.966 -31.314 1.00 95.62 277 GLN A O 1
ATOM 2231 N N . CYS A 1 278 ? 35.790 -2.175 -32.648 1.00 95.38 278 CYS A N 1
ATOM 2232 C CA . CYS A 1 278 ? 37.000 -2.644 -33.333 1.00 95.38 278 CYS A CA 1
ATOM 2233 C C . CYS A 1 278 ? 37.809 -1.486 -33.929 1.00 95.38 278 CYS A C 1
ATOM 2235 O O . CYS A 1 278 ? 37.313 -0.374 -34.075 1.00 95.38 278 CYS A O 1
ATOM 2237 N N . GLN A 1 279 ? 39.069 -1.747 -34.271 1.00 96.94 279 GLN A N 1
ATOM 2238 C CA . GLN A 1 279 ? 40.002 -0.759 -34.834 1.00 96.94 279 GLN A CA 1
ATOM 2239 C C . GLN A 1 279 ? 39.875 -0.593 -36.358 1.00 96.94 279 GLN A C 1
ATOM 2241 O O . GLN A 1 279 ? 40.660 0.111 -36.983 1.00 96.94 279 GLN A O 1
ATOM 2246 N N . ALA A 1 280 ? 38.897 -1.239 -36.991 1.00 96.69 280 ALA A N 1
ATOM 2247 C CA . ALA A 1 280 ? 38.669 -1.119 -38.423 1.00 96.69 280 ALA A CA 1
ATOM 2248 C C . ALA A 1 280 ? 37.175 -1.027 -38.724 1.00 96.69 280 ALA A C 1
ATOM 2250 O O . ALA A 1 280 ? 36.359 -1.701 -38.095 1.00 96.69 280 ALA A O 1
ATOM 2251 N N . LYS A 1 281 ? 36.814 -0.213 -39.713 1.00 96.62 281 LYS A N 1
ATOM 2252 C CA . LYS A 1 281 ? 35.457 -0.172 -40.258 1.00 96.62 281 LYS A CA 1
ATOM 2253 C C . LYS A 1 281 ? 35.498 -0.180 -41.775 1.00 96.62 281 LYS A C 1
ATOM 2255 O O . LYS A 1 281 ? 36.317 0.512 -42.380 1.00 96.62 281 LYS A O 1
ATOM 2260 N N . GLY A 1 282 ? 34.635 -0.990 -42.371 1.00 97.31 282 GLY A N 1
ATOM 2261 C CA . GLY A 1 282 ? 34.382 -0.959 -43.800 1.00 97.31 282 GLY A CA 1
ATOM 2262 C C . GLY A 1 282 ? 33.340 0.105 -44.123 1.00 97.31 282 GLY A C 1
ATOM 2263 O O . GLY A 1 282 ? 32.507 0.453 -43.284 1.00 97.31 282 GLY A O 1
ATOM 2264 N N . SER A 1 283 ? 33.364 0.609 -45.344 1.00 96.69 283 SER A N 1
ATOM 2265 C CA . SER A 1 283 ? 32.303 1.439 -45.896 1.00 96.69 283 SER A CA 1
ATOM 2266 C C . SER A 1 283 ? 32.171 1.198 -47.388 1.00 96.69 283 SER A C 1
ATOM 2268 O O . SER A 1 283 ? 33.182 0.965 -48.048 1.00 96.69 283 SER A O 1
ATOM 2270 N N . PHE A 1 284 ? 30.960 1.309 -47.916 1.00 96.38 284 PHE A N 1
ATOM 2271 C CA . PHE A 1 284 ? 30.718 1.321 -49.355 1.00 96.38 284 PHE A CA 1
ATOM 2272 C C . PHE A 1 284 ? 29.675 2.373 -49.712 1.00 96.38 284 PHE A C 1
ATOM 2274 O O . PHE A 1 284 ? 28.839 2.744 -48.881 1.00 96.38 284 PHE A O 1
ATOM 2281 N N . THR A 1 285 ? 29.780 2.903 -50.926 1.00 95.94 285 THR A N 1
ATOM 2282 C CA . THR A 1 285 ? 28.864 3.922 -51.441 1.00 95.94 285 THR A CA 1
ATOM 2283 C C . THR A 1 285 ? 27.703 3.242 -52.148 1.00 95.94 285 THR A C 1
ATOM 2285 O O . THR A 1 285 ? 27.933 2.458 -53.064 1.00 95.94 285 THR A O 1
ATOM 2288 N N . THR A 1 286 ? 26.486 3.574 -51.725 1.00 95.81 286 THR A N 1
ATOM 2289 C CA . THR A 1 286 ? 25.229 3.114 -52.329 1.00 95.81 286 THR A CA 1
ATOM 2290 C C . THR A 1 286 ? 24.471 4.277 -52.957 1.00 95.81 286 THR A C 1
ATOM 2292 O O . THR A 1 286 ? 24.774 5.444 -52.682 1.00 95.81 286 THR A O 1
ATOM 2295 N N . SER A 1 287 ? 23.423 3.963 -53.711 1.00 95.06 287 SER A N 1
ATOM 2296 C CA . SER A 1 287 ? 22.399 4.902 -54.179 1.00 95.06 287 SER A CA 1
ATOM 2297 C C . SER A 1 287 ? 21.826 5.784 -53.053 1.00 95.06 287 SER A C 1
ATOM 2299 O O . SER A 1 287 ? 21.532 6.957 -53.274 1.00 95.06 287 SER A O 1
ATOM 2301 N N . LYS A 1 288 ? 21.747 5.270 -51.813 1.00 94.06 288 LYS A N 1
ATOM 2302 C CA . LYS A 1 288 ? 21.289 5.999 -50.609 1.00 94.06 288 LYS A CA 1
ATOM 2303 C C . LYS A 1 288 ? 22.428 6.495 -49.706 1.00 94.06 288 LYS A C 1
ATOM 2305 O O . LYS A 1 288 ? 22.255 6.615 -48.488 1.00 94.06 288 LYS A O 1
ATOM 2310 N N . GLY A 1 289 ? 23.606 6.737 -50.276 1.00 95.50 289 GLY A N 1
ATOM 2311 C CA . GLY A 1 289 ? 24.770 7.284 -49.578 1.00 95.50 289 GLY A CA 1
ATOM 2312 C C . GLY A 1 289 ? 25.730 6.231 -49.019 1.00 95.50 289 GLY A C 1
ATOM 2313 O O . GLY A 1 289 ? 25.684 5.051 -49.367 1.00 95.50 289 GLY A O 1
ATOM 2314 N N . VAL A 1 290 ? 26.653 6.663 -48.157 1.00 96.19 290 VAL A N 1
ATOM 2315 C CA . VAL A 1 290 ? 27.729 5.806 -47.633 1.00 96.19 290 VAL A CA 1
ATOM 2316 C C . VAL A 1 290 ? 27.225 4.959 -46.464 1.00 96.19 290 VAL A C 1
ATOM 2318 O O . VAL A 1 290 ? 26.765 5.493 -45.455 1.00 96.19 290 VAL A O 1
ATOM 2321 N N . LYS A 1 291 ? 27.354 3.634 -46.566 1.00 96.81 291 LYS A N 1
ATOM 2322 C CA . LYS A 1 291 ? 26.981 2.687 -45.505 1.00 96.81 291 LYS A CA 1
ATOM 2323 C C . LYS A 1 291 ? 28.221 2.198 -44.767 1.00 96.81 291 LYS A C 1
ATOM 2325 O O . LYS A 1 291 ? 29.222 1.862 -45.393 1.00 96.81 291 LYS A O 1
ATOM 2330 N N . THR A 1 292 ? 28.166 2.154 -43.433 1.00 97.06 292 THR A N 1
ATOM 2331 C CA . THR A 1 292 ? 29.266 1.649 -42.587 1.00 97.06 292 THR A CA 1
ATOM 2332 C C . THR A 1 292 ? 29.036 0.178 -42.249 1.00 97.06 292 THR A C 1
ATOM 2334 O O . THR A 1 292 ? 27.962 -0.189 -41.781 1.00 97.06 292 THR A O 1
ATOM 2337 N N . ILE A 1 293 ? 30.048 -0.667 -42.440 1.00 98.00 293 ILE A N 1
ATOM 2338 C CA . ILE A 1 293 ? 29.978 -2.118 -42.226 1.00 98.00 293 ILE A CA 1
ATOM 2339 C C . ILE A 1 293 ? 31.161 -2.642 -41.409 1.00 98.00 293 ILE A C 1
ATOM 2341 O O . ILE A 1 293 ? 32.212 -2.008 -41.303 1.00 98.00 293 ILE A O 1
ATOM 2345 N N . CYS A 1 294 ? 30.996 -3.821 -40.812 1.00 97.88 294 CYS A N 1
ATOM 2346 C CA . CYS A 1 294 ? 32.049 -4.471 -40.042 1.00 97.88 294 CYS A CA 1
ATOM 2347 C C . CYS A 1 294 ? 33.081 -5.160 -40.951 1.00 97.88 294 CYS A C 1
ATOM 2349 O O . CYS A 1 294 ? 32.751 -5.501 -42.089 1.00 97.88 294 CYS A O 1
ATOM 2351 N N . PRO A 1 295 ? 34.302 -5.448 -40.454 1.00 97.75 295 PRO A N 1
ATOM 2352 C CA . PRO A 1 295 ? 35.324 -6.150 -41.232 1.00 97.75 295 PRO A CA 1
ATOM 2353 C C . PRO A 1 295 ? 34.868 -7.516 -41.767 1.00 97.75 295 PRO A C 1
ATOM 2355 O O . PRO A 1 295 ? 35.210 -7.882 -42.885 1.00 97.75 295 PRO A O 1
ATOM 2358 N N . GLY A 1 296 ? 34.047 -8.249 -41.006 1.00 97.19 296 GLY A N 1
ATOM 2359 C CA . GLY A 1 296 ? 33.499 -9.536 -41.450 1.00 97.19 296 GLY A CA 1
ATOM 2360 C C . GLY A 1 296 ? 32.553 -9.395 -42.647 1.00 97.19 296 GLY A C 1
ATOM 2361 O O . GLY A 1 296 ? 32.695 -10.109 -43.634 1.00 97.19 296 GLY A O 1
ATOM 2362 N N . CYS A 1 297 ? 31.630 -8.430 -42.596 1.00 97.44 297 CYS A N 1
ATOM 2363 C CA . CYS A 1 297 ? 30.733 -8.134 -43.713 1.00 97.44 297 CYS A CA 1
ATOM 2364 C C . CYS A 1 297 ? 31.493 -7.572 -44.916 1.00 97.44 297 CYS A C 1
ATOM 2366 O O . CYS A 1 297 ? 31.169 -7.930 -46.040 1.00 97.44 297 CYS A O 1
ATOM 2368 N N . TYR A 1 298 ? 32.513 -6.744 -44.682 1.00 98.06 298 TYR A N 1
ATOM 2369 C CA . TYR A 1 298 ? 33.386 -6.226 -45.734 1.00 98.06 298 TYR A CA 1
ATOM 2370 C C . TYR A 1 298 ? 34.072 -7.359 -46.506 1.00 98.06 298 TYR A C 1
ATOM 2372 O O . TYR A 1 298 ? 33.978 -7.401 -47.727 1.00 98.06 298 TYR A O 1
ATOM 2380 N N . ASN A 1 299 ? 34.706 -8.305 -45.804 1.00 97.44 299 ASN A N 1
ATOM 2381 C CA . ASN A 1 299 ? 35.381 -9.433 -46.451 1.00 97.44 299 ASN A CA 1
ATOM 2382 C C . ASN A 1 299 ? 34.393 -10.317 -47.220 1.00 97.44 299 ASN A C 1
ATOM 2384 O O . ASN A 1 299 ? 34.692 -10.748 -48.326 1.00 97.44 299 ASN A O 1
ATOM 2388 N N . ASN A 1 300 ? 33.202 -10.549 -46.661 1.00 97.19 300 ASN A N 1
ATOM 2389 C CA . ASN A 1 300 ? 32.168 -11.334 -47.328 1.00 97.19 300 ASN A CA 1
ATOM 2390 C C . ASN A 1 300 ? 31.690 -10.679 -48.639 1.00 97.19 300 ASN A C 1
ATOM 2392 O O . ASN A 1 300 ? 31.627 -11.367 -49.654 1.00 97.19 300 ASN A O 1
ATOM 2396 N N . LEU A 1 301 ? 31.428 -9.367 -48.635 1.00 96.06 301 LEU A N 1
ATOM 2397 C CA . LEU A 1 301 ? 31.054 -8.624 -49.846 1.00 96.06 301 LEU A CA 1
ATOM 2398 C C . LEU A 1 301 ? 32.192 -8.592 -50.871 1.00 96.06 301 LEU A C 1
ATOM 2400 O O . LEU A 1 301 ? 31.957 -8.764 -52.063 1.00 96.06 301 LEU A O 1
ATOM 2404 N N . LEU A 1 302 ? 33.436 -8.425 -50.415 1.00 95.88 302 LEU A N 1
ATOM 2405 C CA . LEU A 1 302 ? 34.601 -8.441 -51.294 1.00 95.88 302 LEU A CA 1
ATOM 2406 C C . LEU A 1 302 ? 34.739 -9.789 -52.017 1.00 95.88 302 LEU A C 1
ATOM 2408 O O . LEU A 1 302 ? 34.901 -9.811 -53.235 1.00 95.88 302 LEU A O 1
ATOM 2412 N N . SER A 1 303 ? 34.608 -10.903 -51.291 1.00 94.75 303 SER A N 1
ATOM 2413 C CA . SER A 1 303 ? 34.636 -12.241 -51.891 1.00 94.75 303 SER A CA 1
ATOM 2414 C C . SER A 1 303 ? 33.468 -12.468 -52.853 1.00 94.75 303 SER A C 1
ATOM 2416 O O . SER A 1 303 ? 33.662 -13.052 -53.916 1.00 94.75 303 SER A O 1
ATOM 2418 N N . GLN A 1 304 ? 32.264 -11.989 -52.523 1.00 93.00 304 GLN A N 1
ATOM 2419 C CA . GLN A 1 304 ? 31.115 -12.069 -53.431 1.00 93.00 304 GLN A CA 1
ATOM 2420 C C . GLN A 1 304 ? 31.362 -11.286 -54.726 1.00 93.00 304 GLN A C 1
ATOM 2422 O O . GLN A 1 304 ? 31.120 -11.818 -55.808 1.00 93.00 304 GLN A O 1
ATOM 2427 N N . ALA A 1 305 ? 31.910 -10.072 -54.640 1.00 91.19 305 ALA A N 1
ATOM 2428 C CA . ALA A 1 305 ? 32.242 -9.264 -55.810 1.00 91.19 305 ALA A CA 1
ATOM 2429 C C . ALA A 1 305 ? 33.289 -9.946 -56.712 1.00 91.19 305 ALA A C 1
ATOM 2431 O O . ALA A 1 305 ? 33.148 -9.939 -57.936 1.00 91.19 305 ALA A O 1
ATOM 2432 N N . GLU A 1 306 ? 34.313 -10.575 -56.128 1.00 91.88 306 GLU A N 1
ATOM 2433 C CA . GLU A 1 306 ? 35.338 -11.324 -56.871 1.00 91.88 306 GLU A CA 1
ATOM 2434 C C . GLU A 1 306 ? 34.756 -12.562 -57.565 1.00 91.88 306 GLU A C 1
ATOM 2436 O O . GLU A 1 306 ? 35.018 -12.794 -58.747 1.00 91.88 306 GLU A O 1
ATOM 2441 N N . VAL A 1 307 ? 33.896 -13.317 -56.876 1.00 90.25 307 VAL A N 1
ATOM 2442 C CA . VAL A 1 307 ? 33.202 -14.473 -57.463 1.00 90.25 307 VAL A CA 1
ATOM 2443 C C . VAL A 1 307 ? 32.280 -14.043 -58.605 1.00 90.25 307 VAL A C 1
ATOM 2445 O O . VAL A 1 307 ? 32.267 -14.693 -59.649 1.00 90.25 307 VAL A O 1
ATOM 2448 N N . SER A 1 308 ? 31.538 -12.945 -58.454 1.00 86.62 308 SER A N 1
ATOM 2449 C CA . SER A 1 308 ? 30.667 -12.417 -59.511 1.00 86.62 308 SER A CA 1
ATOM 2450 C C . SER A 1 308 ? 31.457 -11.980 -60.748 1.00 86.62 308 SER A C 1
ATOM 2452 O O . SER A 1 308 ? 31.049 -12.279 -61.871 1.00 86.62 308 SER A O 1
ATOM 2454 N N . GLN A 1 309 ? 32.627 -11.356 -60.569 1.00 88.19 309 GLN A N 1
ATOM 2455 C CA . GLN A 1 309 ? 33.524 -11.008 -61.678 1.00 88.19 309 GLN A CA 1
ATOM 2456 C C . GLN A 1 309 ? 34.065 -12.249 -62.396 1.00 88.19 309 GLN A C 1
ATOM 2458 O O . GLN A 1 309 ? 34.038 -12.306 -63.627 1.00 88.19 309 GLN A O 1
ATOM 2463 N N . LEU A 1 310 ? 34.510 -13.262 -61.646 1.00 87.62 310 LEU A N 1
ATOM 2464 C CA . LEU A 1 310 ? 34.998 -14.520 -62.216 1.00 87.62 310 LEU A CA 1
ATOM 2465 C C . LEU A 1 310 ? 33.894 -15.273 -62.962 1.00 87.62 310 LEU A C 1
ATOM 2467 O O . LEU A 1 310 ? 34.125 -15.761 -64.065 1.00 87.62 310 LEU A O 1
ATOM 2471 N N . ARG A 1 311 ? 32.673 -15.317 -62.414 1.00 86.94 311 ARG A N 1
ATOM 2472 C CA . ARG A 1 311 ? 31.510 -15.916 -63.086 1.00 86.94 311 ARG A CA 1
ATOM 2473 C C . ARG A 1 311 ? 31.186 -15.201 -64.392 1.00 86.94 311 ARG A C 1
ATOM 2475 O O . ARG A 1 311 ? 31.013 -15.872 -65.404 1.00 86.94 311 ARG A O 1
ATOM 2482 N N . ALA A 1 312 ? 31.167 -13.868 -64.394 1.00 86.12 312 ALA A N 1
ATOM 2483 C CA . ALA A 1 312 ? 30.945 -13.088 -65.609 1.00 86.12 312 ALA A CA 1
ATOM 2484 C C . ALA A 1 312 ? 32.053 -13.323 -66.652 1.00 86.12 312 ALA A C 1
ATOM 2486 O O . ALA A 1 312 ? 31.774 -13.413 -67.846 1.00 86.12 312 ALA A O 1
ATOM 2487 N N . HIS A 1 313 ? 33.307 -13.468 -66.218 1.00 88.75 313 HIS A N 1
ATOM 2488 C CA . HIS A 1 313 ? 34.424 -13.817 -67.094 1.00 88.75 313 HIS A CA 1
ATOM 2489 C C . HIS A 1 313 ? 34.284 -15.237 -67.673 1.00 88.75 313 HIS A C 1
ATOM 2491 O O . HIS A 1 313 ? 34.399 -15.419 -68.881 1.00 88.75 313 HIS A O 1
ATOM 2497 N N . HIS A 1 314 ? 33.955 -16.238 -66.850 1.00 90.00 314 HIS A N 1
ATOM 2498 C CA . HIS A 1 314 ? 33.746 -17.622 -67.298 1.00 90.00 314 HIS A CA 1
ATOM 2499 C C . HIS A 1 314 ? 32.548 -17.760 -68.245 1.00 90.00 314 HIS A C 1
ATOM 2501 O O . HIS A 1 314 ? 32.634 -18.496 -69.226 1.00 90.00 314 HIS A O 1
ATOM 2507 N N . GLN A 1 315 ? 31.470 -17.006 -68.010 1.00 88.56 315 GLN A N 1
ATOM 2508 C CA . GLN A 1 315 ? 30.324 -16.947 -68.920 1.00 88.56 315 GLN A CA 1
ATOM 2509 C C . GLN A 1 315 ? 30.712 -16.351 -70.278 1.00 88.56 315 GLN A C 1
ATOM 2511 O O . GLN A 1 315 ? 30.277 -16.856 -71.310 1.00 88.56 315 GLN A O 1
ATOM 2516 N N . LYS A 1 316 ? 31.563 -15.313 -70.303 1.00 88.81 316 LYS A N 1
ATOM 2517 C CA . LYS A 1 316 ? 32.103 -14.755 -71.557 1.00 88.81 316 LYS A CA 1
ATOM 2518 C C . LYS A 1 316 ? 32.983 -15.754 -72.310 1.00 88.81 316 LYS A C 1
ATOM 2520 O O . LYS A 1 316 ? 32.974 -15.750 -73.534 1.00 88.81 316 LYS A O 1
ATOM 2525 N N . LEU A 1 317 ? 33.705 -16.609 -71.587 1.00 90.38 317 LEU A N 1
ATOM 2526 C CA . LEU A 1 317 ? 34.525 -17.682 -72.156 1.00 90.38 317 LEU A CA 1
ATOM 2527 C C . LEU A 1 317 ? 33.726 -18.946 -72.528 1.00 90.38 317 LEU A C 1
ATOM 2529 O O . LEU A 1 317 ? 34.314 -19.901 -73.023 1.00 90.38 317 LEU A O 1
ATOM 2533 N N . GLY A 1 318 ? 32.411 -18.985 -72.278 1.00 87.88 318 GLY A N 1
ATOM 2534 C CA . GLY A 1 318 ? 31.567 -20.154 -72.556 1.00 87.88 318 GLY A CA 1
ATOM 2535 C C . GLY A 1 318 ? 31.795 -21.350 -71.621 1.00 87.88 318 GLY A C 1
ATOM 2536 O O . GLY A 1 318 ? 31.301 -22.438 -71.896 1.00 87.88 318 GLY A O 1
ATOM 2537 N N . LEU A 1 319 ? 32.524 -21.164 -70.514 1.00 84.69 319 LEU A N 1
ATOM 2538 C CA . LEU A 1 319 ? 32.851 -22.226 -69.551 1.00 84.69 319 LEU A CA 1
ATOM 2539 C C . LEU A 1 319 ? 31.700 -22.536 -68.584 1.00 84.69 319 LEU A C 1
ATOM 2541 O O . LEU A 1 319 ? 31.708 -23.570 -67.919 1.00 84.69 319 LEU A O 1
ATOM 2545 N N . THR A 1 320 ? 30.716 -21.642 -68.481 1.00 81.25 320 THR A N 1
ATOM 2546 C CA . THR A 1 320 ? 29.528 -21.815 -67.643 1.00 81.25 320 THR A CA 1
ATOM 2547 C C . THR A 1 320 ? 28.257 -21.520 -68.439 1.00 81.25 320 THR A C 1
ATOM 2549 O O . THR A 1 320 ? 28.202 -20.507 -69.143 1.00 81.25 320 THR A O 1
ATOM 2552 N N . PRO A 1 321 ? 27.216 -22.370 -68.331 1.00 74.62 321 PRO A N 1
ATOM 2553 C CA . PRO A 1 321 ? 25.940 -22.118 -68.988 1.00 74.62 321 PRO A CA 1
ATOM 2554 C C . PRO A 1 321 ? 25.324 -20.815 -68.465 1.00 74.62 321 PRO A C 1
ATOM 2556 O O . PRO A 1 321 ? 25.430 -20.491 -67.277 1.00 74.62 321 PRO A O 1
ATOM 2559 N N . LYS A 1 322 ? 24.685 -20.049 -69.360 1.00 70.00 322 LYS A N 1
ATOM 2560 C CA . LYS A 1 322 ? 23.885 -18.886 -68.964 1.00 70.00 322 LYS A CA 1
ATOM 2561 C C . LYS A 1 322 ? 22.718 -19.403 -68.127 1.00 70.00 322 LYS A C 1
ATOM 2563 O O . LYS A 1 322 ? 21.878 -20.135 -68.640 1.00 70.00 322 LYS A O 1
ATOM 2568 N N . VAL A 1 323 ? 22.715 -19.068 -66.841 1.00 67.12 323 VAL A N 1
ATOM 2569 C CA . VAL A 1 323 ? 21.545 -19.276 -65.987 1.00 67.12 323 VAL A CA 1
ATOM 2570 C C . VAL A 1 323 ? 20.478 -18.323 -66.524 1.00 67.12 323 VAL A C 1
ATOM 2572 O O . VAL A 1 323 ? 20.718 -17.115 -66.539 1.00 67.12 323 VAL A O 1
ATOM 2575 N N . LEU A 1 324 ? 19.411 -18.892 -67.091 1.00 46.47 324 LEU A N 1
ATOM 2576 C CA . LEU A 1 324 ? 18.239 -18.170 -67.594 1.00 46.47 324 LEU A CA 1
ATOM 2577 C C . LEU A 1 324 ? 17.467 -17.525 -66.446 1.00 46.47 324 LEU A C 1
ATOM 2579 O O . LEU A 1 324 ? 17.330 -18.199 -65.398 1.00 46.47 324 LEU A O 1
#

pLDDT: mean 81.6, std 16.16, range [34.97, 98.06]

Foldseek 3Di:
DDDDDPPPPPPPDPVVVLVVLVCLLVVLLPDQAAEDADDPQLLQALVNLLSLLSNCVRHNDVRYHYDYPLVVVLVVVLVVLVVVLVVVVVVDPPVDDNVVSLVVSLVVNVVVCCVSCVCLVVVLVVVLASDQSVRRDDPDPSSSVSSLVVCCVVQVDSVSSRVSRSVVSVVVSVVVCCVCVVVVVSVVCSVVVVVVCVVVVVVVVLVVLVPCLPVLQVQCVPPPDPVSVVVSLVSQQVDDWDFDCPCLVVLAPVFKDKDFAPAFHWHQARGRRHTDTGRMWIWGQDPVGIGIHDPVVSVVSHVVNVVVVVV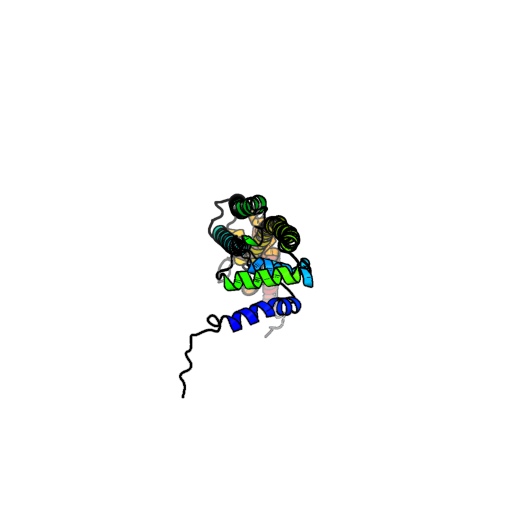VVCVVVVNDDPPD